Protein AF-A0A817MIF9-F1 (afdb_monomer)

Secondary structure (DSSP, 8-state):
-HHHHHHHHHHHHHHHHHHHHHHHHHHHT-GGGGGGS-GGGS-GGG-HHHHHHHHHHHHHHHTT--B-HHHHHHHHHHHTS-EEEE-TTS-EEEEE-GGG-SSPEEEEEEPP-SS-TT-EEEBTTTBPP---S--TT-HHHHHHHHHHT--HHHHHHHHHHHHHHTHHHHHHHHHHHHHHHHH-GGGG--B---S-EEE-GGGSEES-SEE-SB-TT--BHHHHHHHHHTT---SSSPEEEEE-TTS-EEES-HHHHHHHHHHT-PEEEEEEETTSBPPHHHHHHHT-SBHHHHHHHHHHTS-GGG-SS--------SSSEEHHHHHHHHHHHHHHHHTT-

Foldseek 3Di:
DPPVVVVVVVVVVLVVLLVVLLVQLLLLLAPVNPVVDDVVLLCLVVPPVLLVLLVVVLVCLLQQHWDFSNLQSLLCVVLLAKAFEAELVRHTPDIGHNVSDDDHQYKYWAFQDPLRNFTAIDHPNRHFAPDPDDDFQQRNLSSSCSVRVDDSSVSSNSSSVSSVVVVSSSSSSSVSCVSCVPRPVVSRSITGDDQQDFAQLVQAAELDQFDAQADPVGHGLLVCLVCVLVVDPPDPYFWEWELEPVRGIYTLDLSNSLSCLLSVHTGRYDYHYQADFDDPVVCVVQVDGGPVSSSVVSNVVPDPPPPDDDDDDDDDDDPGHGSVVSSVVSNVVVVVVVVVD

Radius of gyration: 24.04 Å; Cα contacts (8 Å, |Δi|>4): 563; chains: 1; bounding box: 60×40×77 Å

Solvent-accessible surface area (backbone atoms only — not comparable to full-atom values): 18559 Å² total; per-residue (Å²): 126,70,68,66,54,54,52,50,55,49,52,51,52,50,51,52,52,49,54,53,29,52,53,50,50,59,33,65,28,22,81,92,44,44,84,77,56,59,68,90,53,66,49,14,69,82,32,69,72,19,40,53,46,30,51,49,54,37,50,36,44,70,73,36,32,62,45,30,53,93,47,45,24,46,37,16,60,73,70,61,26,12,36,33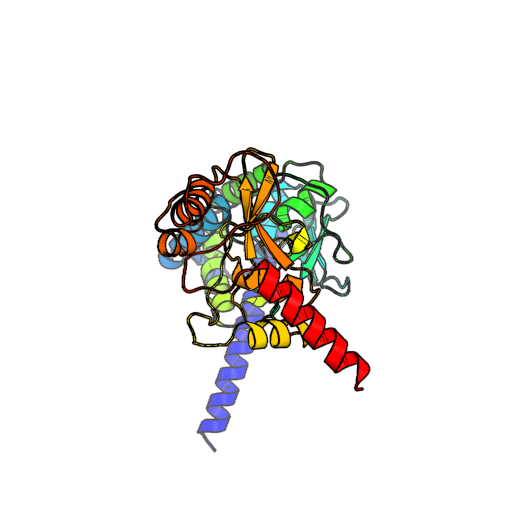,35,21,36,87,84,68,46,77,74,50,71,32,32,72,85,61,41,78,78,61,46,63,37,19,45,41,72,58,41,93,92,40,76,54,10,28,43,20,28,74,89,76,37,77,56,90,75,76,94,68,60,59,28,35,23,58,36,35,35,50,14,69,78,66,78,48,60,34,60,57,50,47,50,51,25,30,52,47,45,61,77,41,36,54,64,45,4,31,40,28,66,38,50,56,48,27,64,74,76,42,48,73,78,40,52,42,14,11,53,59,79,33,51,80,37,59,42,84,74,46,41,61,34,56,73,56,36,65,63,46,49,98,90,60,50,43,45,68,57,52,16,50,37,45,59,74,76,38,78,85,66,88,74,60,44,50,28,27,34,36,96,86,72,47,46,30,32,74,47,51,61,63,40,39,24,28,46,32,43,74,41,72,39,42,24,42,76,39,50,32,83,38,69,45,59,69,76,50,20,70,76,59,73,32,62,30,38,41,53,38,44,51,55,47,36,63,79,38,80,76,90,68,81,64,98,71,96,74,91,82,87,82,90,65,102,48,44,46,45,68,58,50,26,52,55,46,34,55,51,53,54,55,59,61,75,75,110

Sequence (341 aa):
MNKLTAGLDKSIKDQIGNYQAERRLEIYQDNDKHNRIPDAFKKGAEDREAVQKADQMIDDLKNGGEAGLPHLGPLSEEAGRPIKVLDENGKVIRVIGGDKGGTPIEVEYHKPSVDNPQGHWTLPGGIEPVVTNTGKNNCLFNVIAEQTGKDPNQLRVNTASRMENDKVHLANQARDIKRLEKYKKDALTMGGVEKGAKLNPSELRLSQTSIRSKTRDGTPIEQLAEDIKKGGFKGKGAINVVRMPDGKLTALDNRRVAATDAAEVPIIADIYEHDEMLPEDLQGCYKMETAQSAVLKRMKNTDPTKYGYTQNEVKVRGKGLSVNDFVRNTRESFQKKSNQL

Mean predicted aligned error: 14.28 Å

pLDDT: mean 80.85, std 14.95, range [29.95, 97.81]

Structure (mmCIF, N/CA/C/O backbone):
data_AF-A0A817MIF9-F1
#
_entry.id   AF-A0A817MIF9-F1
#
loop_
_atom_site.group_PDB
_atom_site.id
_atom_site.type_symbol
_atom_site.label_atom_id
_atom_site.label_alt_id
_atom_site.label_comp_id
_atom_site.label_asym_id
_atom_site.label_entity_id
_atom_site.label_seq_id
_atom_site.pdbx_PDB_ins_code
_atom_site.Cartn_x
_atom_site.Cartn_y
_atom_site.Cartn_z
_atom_site.occupancy
_atom_site.B_iso_or_equiv
_atom_site.auth_seq_id
_atom_site.auth_comp_id
_atom_site.auth_asym_id
_atom_site.auth_atom_id
_atom_site.pdbx_PDB_model_num
ATOM 1 N N . MET A 1 1 ? 23.013 1.647 38.342 1.00 53.62 1 MET A N 1
ATOM 2 C CA . MET A 1 1 ? 21.986 0.768 37.738 1.00 53.62 1 MET A CA 1
ATOM 3 C C . MET A 1 1 ? 20.753 1.506 37.170 1.00 53.62 1 MET A C 1
ATOM 5 O O . MET A 1 1 ? 19.829 0.828 36.761 1.00 53.62 1 MET A O 1
ATOM 9 N N . ASN A 1 2 ? 20.730 2.846 37.019 1.00 60.62 2 ASN A N 1
ATOM 10 C CA . ASN A 1 2 ? 19.476 3.577 36.703 1.00 60.62 2 ASN A CA 1
ATOM 11 C C . ASN A 1 2 ? 19.210 3.910 35.218 1.00 60.62 2 ASN A C 1
ATOM 13 O O . ASN A 1 2 ? 18.071 4.176 34.858 1.00 60.62 2 ASN A O 1
ATOM 17 N N . LYS A 1 3 ? 20.223 3.921 34.337 1.00 58.78 3 LYS A N 1
ATOM 18 C CA . LYS A 1 3 ? 20.013 4.231 32.902 1.00 58.78 3 LYS A CA 1
ATOM 19 C C . LYS A 1 3 ? 19.566 3.017 32.079 1.00 58.78 3 LYS A C 1
ATOM 21 O O . LYS A 1 3 ? 18.771 3.169 31.159 1.00 58.78 3 LYS A O 1
ATOM 26 N N . LEU A 1 4 ? 20.065 1.828 32.422 1.00 57.22 4 LEU A N 1
ATOM 27 C CA . LEU A 1 4 ? 19.728 0.569 31.745 1.00 57.22 4 LEU A CA 1
ATOM 28 C C . LEU A 1 4 ? 18.280 0.143 32.024 1.00 57.22 4 LEU A C 1
ATOM 30 O O . LEU A 1 4 ? 17.571 -0.235 31.098 1.00 57.22 4 LEU A O 1
ATOM 34 N N . THR A 1 5 ? 17.817 0.284 33.269 1.00 66.38 5 THR A N 1
ATOM 35 C CA . THR A 1 5 ? 16.432 -0.013 33.665 1.00 66.38 5 THR A CA 1
ATOM 36 C C . THR A 1 5 ? 15.435 0.960 33.033 1.00 66.38 5 THR A C 1
ATOM 38 O O . THR A 1 5 ? 14.467 0.524 32.422 1.00 66.38 5 THR A O 1
ATOM 41 N N . ALA A 1 6 ? 15.725 2.267 33.042 1.00 65.50 6 ALA A N 1
ATOM 42 C CA . ALA A 1 6 ? 14.873 3.271 32.395 1.00 65.50 6 ALA A CA 1
ATOM 43 C C . ALA A 1 6 ? 14.766 3.093 30.865 1.00 65.50 6 ALA A C 1
ATOM 45 O O . ALA A 1 6 ? 13.712 3.343 30.276 1.00 65.50 6 ALA A O 1
ATOM 46 N N . GLY A 1 7 ? 15.848 2.656 30.209 1.00 68.12 7 GLY A N 1
ATOM 47 C CA . GLY A 1 7 ? 15.846 2.338 28.778 1.00 68.12 7 GLY A CA 1
ATOM 48 C C . GLY A 1 7 ? 15.000 1.105 28.443 1.00 68.12 7 GLY A C 1
ATOM 49 O O . GLY A 1 7 ? 14.239 1.131 27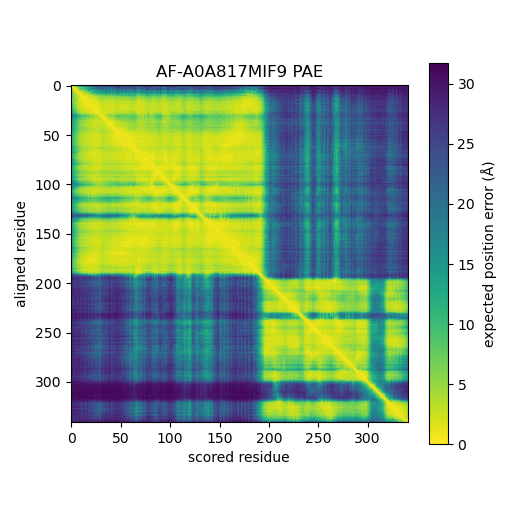.474 1.00 68.12 7 GLY A O 1
ATOM 50 N N . LEU A 1 8 ? 15.086 0.058 29.270 1.00 71.06 8 LEU A N 1
ATOM 51 C CA . LEU A 1 8 ? 14.286 -1.159 29.125 1.00 71.06 8 LEU A CA 1
ATOM 52 C C . LEU A 1 8 ? 12.789 -0.878 29.340 1.00 71.06 8 LEU A C 1
ATOM 54 O O . LEU A 1 8 ? 11.971 -1.280 28.515 1.00 71.06 8 LEU A O 1
ATOM 58 N N . ASP A 1 9 ? 12.441 -0.102 30.370 1.00 81.50 9 ASP A N 1
ATOM 59 C CA . ASP A 1 9 ? 11.057 0.293 30.657 1.00 81.50 9 ASP A CA 1
ATOM 60 C C . ASP A 1 9 ? 10.427 1.083 29.508 1.00 81.50 9 ASP A C 1
ATOM 62 O O . ASP A 1 9 ? 9.255 0.891 29.177 1.00 81.50 9 ASP A O 1
ATOM 66 N N . LYS A 1 10 ? 11.200 1.973 28.875 1.00 81.62 10 LYS A N 1
ATOM 67 C CA . LYS A 1 10 ? 10.738 2.721 27.703 1.00 81.62 10 LYS A CA 1
ATOM 68 C C . LYS A 1 10 ? 10.497 1.794 26.510 1.00 81.62 10 LYS A C 1
ATOM 70 O O . LYS A 1 10 ? 9.446 1.892 25.887 1.00 81.62 10 LYS A O 1
ATOM 75 N N . SER A 1 11 ? 11.428 0.880 26.235 1.00 84.69 11 SER A N 1
ATOM 76 C CA . SER A 1 11 ? 11.307 -0.093 25.141 1.00 84.69 11 SER A CA 1
ATOM 77 C C . SER A 1 11 ? 10.058 -0.969 25.291 1.00 84.69 11 SER A C 1
ATOM 79 O O . SER A 1 11 ? 9.276 -1.107 24.350 1.00 84.69 11 SER A O 1
ATOM 81 N N . ILE A 1 12 ? 9.806 -1.484 26.499 1.00 86.94 12 ILE A N 1
ATOM 82 C CA . ILE A 1 12 ? 8.624 -2.305 26.797 1.00 86.94 12 ILE A CA 1
ATOM 83 C C . ILE A 1 12 ? 7.338 -1.488 26.631 1.00 86.94 12 ILE A C 1
ATOM 85 O O . ILE A 1 12 ? 6.399 -1.940 25.975 1.00 86.94 12 ILE A O 1
ATOM 89 N N . LYS A 1 13 ? 7.290 -0.262 27.171 1.00 87.06 13 LYS A N 1
ATOM 90 C CA . LYS A 1 13 ? 6.136 0.637 26.993 1.00 87.06 13 LYS A CA 1
ATOM 91 C C . LYS A 1 13 ? 5.873 0.933 25.520 1.00 87.06 13 LYS A C 1
ATOM 93 O O . LYS A 1 13 ? 4.714 0.954 25.104 1.00 87.06 13 LYS A O 1
ATOM 98 N N . ASP A 1 14 ? 6.926 1.117 24.727 1.00 88.94 14 ASP A N 1
ATOM 99 C CA . ASP A 1 14 ? 6.788 1.376 23.300 1.00 88.94 14 ASP A CA 1
ATOM 100 C C . ASP A 1 14 ? 6.239 0.164 22.541 1.00 88.94 14 ASP A C 1
ATOM 102 O O . ASP A 1 14 ? 5.315 0.321 21.737 1.00 88.94 14 ASP A O 1
ATOM 106 N N . GLN A 1 15 ? 6.724 -1.040 22.853 1.00 89.38 15 GLN A N 1
ATOM 107 C CA . GLN A 1 15 ? 6.213 -2.293 22.293 1.00 89.38 15 GLN A CA 1
ATOM 108 C C . GLN A 1 15 ? 4.742 -2.532 22.653 1.00 89.38 15 GLN A C 1
ATOM 110 O O . GLN A 1 15 ? 3.942 -2.825 21.763 1.00 89.38 15 GLN A O 1
ATOM 115 N N . ILE A 1 16 ? 4.365 -2.343 23.923 1.00 90.69 16 ILE A N 1
ATOM 116 C CA . ILE A 1 16 ? 2.971 -2.460 24.378 1.00 90.69 16 ILE A CA 1
ATOM 117 C C . ILE A 1 16 ? 2.091 -1.454 23.636 1.00 90.69 16 ILE A C 1
ATOM 119 O O . ILE A 1 16 ? 1.039 -1.822 23.114 1.00 90.69 16 ILE A O 1
ATOM 123 N N . GLY A 1 17 ? 2.530 -0.197 23.539 1.00 91.81 17 GLY A N 1
ATOM 124 C CA . GLY A 1 17 ? 1.789 0.837 22.825 1.00 91.81 17 GLY A CA 1
ATOM 125 C C . GLY A 1 17 ? 1.600 0.510 21.342 1.00 91.81 17 GLY A C 1
ATOM 126 O O . GLY A 1 17 ? 0.518 0.728 20.804 1.00 91.81 17 GLY A O 1
ATOM 127 N N . ASN A 1 18 ? 2.621 -0.049 20.682 1.00 92.19 18 ASN A N 1
ATOM 128 C CA . ASN A 1 18 ? 2.537 -0.455 19.275 1.00 92.19 18 ASN A CA 1
ATOM 129 C C . ASN A 1 18 ? 1.577 -1.633 19.084 1.00 92.19 18 ASN A C 1
ATOM 131 O O . ASN A 1 18 ? 0.755 -1.604 18.175 1.00 92.19 18 ASN A O 1
ATOM 135 N N . TYR A 1 19 ? 1.640 -2.638 19.962 1.00 92.56 19 TYR A N 1
ATOM 136 C CA . TYR A 1 19 ? 0.719 -3.775 19.936 1.00 92.56 19 TYR A CA 1
ATOM 137 C C . TYR A 1 19 ? -0.738 -3.335 20.130 1.00 92.56 19 TYR A C 1
ATOM 139 O O . TYR A 1 19 ? -1.628 -3.749 19.391 1.00 92.56 19 TYR A O 1
ATOM 147 N N . GLN A 1 20 ? -0.986 -2.448 21.096 1.00 93.31 20 GLN A N 1
ATOM 148 C CA . GLN A 1 20 ? -2.323 -1.914 21.345 1.00 93.31 20 GLN A CA 1
ATOM 149 C C . GLN A 1 20 ? -2.850 -1.082 20.169 1.00 93.31 20 GLN A C 1
ATOM 151 O O . GLN A 1 20 ? -4.028 -1.195 19.839 1.00 93.31 20 GLN A O 1
ATOM 156 N N . ALA A 1 21 ? -1.994 -0.268 19.542 1.00 94.06 21 ALA A N 1
ATOM 157 C CA . ALA A 1 21 ? -2.354 0.516 18.364 1.00 94.06 21 ALA A CA 1
ATOM 158 C C . ALA A 1 21 ? -2.715 -0.384 17.175 1.00 94.06 21 ALA A C 1
ATOM 160 O O . ALA A 1 21 ? -3.764 -0.197 16.565 1.00 94.06 21 ALA A O 1
ATOM 161 N N . GLU A 1 22 ? -1.902 -1.407 16.895 1.00 93.38 22 GLU A N 1
ATOM 162 C CA . GLU A 1 22 ? -2.187 -2.389 15.843 1.00 93.38 22 GLU A CA 1
ATOM 163 C C . GLU A 1 22 ? -3.526 -3.094 16.083 1.00 93.38 22 GLU A C 1
ATOM 165 O O . GLU A 1 22 ? -4.350 -3.198 15.172 1.00 93.38 22 GLU A O 1
ATOM 170 N N . ARG A 1 23 ? -3.782 -3.521 17.326 1.00 91.62 23 ARG A N 1
ATOM 171 C CA . ARG A 1 23 ? -5.020 -4.220 17.671 1.00 91.62 23 ARG A CA 1
ATOM 172 C C . ARG A 1 23 ? -6.253 -3.328 17.556 1.00 91.62 23 ARG A C 1
ATOM 174 O O . ARG A 1 23 ? -7.277 -3.787 17.060 1.00 91.62 23 ARG A O 1
ATOM 181 N N . ARG A 1 24 ? -6.182 -2.075 18.017 1.00 93.81 24 ARG A N 1
ATOM 182 C CA . ARG A 1 24 ? -7.291 -1.120 17.856 1.00 93.81 24 ARG A CA 1
ATOM 183 C C . ARG A 1 24 ? -7.554 -0.831 16.389 1.00 93.81 24 ARG A C 1
ATOM 185 O O . ARG A 1 24 ? -8.714 -0.821 16.000 1.00 93.81 24 ARG A O 1
ATO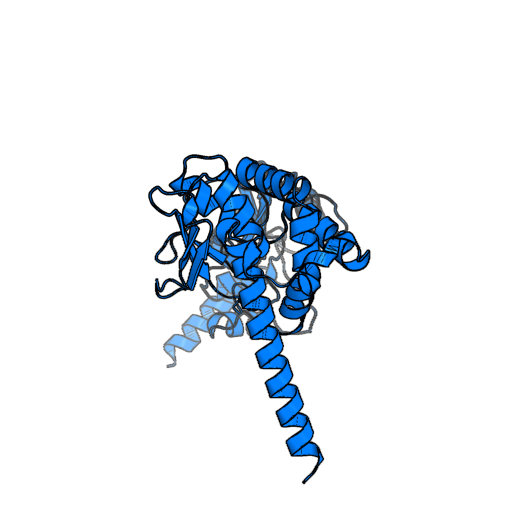M 192 N N . LEU A 1 25 ? -6.504 -0.660 15.587 1.00 92.88 25 LEU A N 1
ATOM 193 C CA . LEU A 1 25 ? -6.641 -0.419 14.157 1.00 92.88 25 LEU A CA 1
ATOM 194 C C . LEU A 1 25 ? -7.353 -1.584 13.461 1.00 92.88 25 LEU A C 1
ATOM 196 O O . LEU A 1 25 ? -8.311 -1.351 12.743 1.00 92.88 25 LEU A O 1
ATOM 200 N N . GLU A 1 26 ? -6.968 -2.830 13.743 1.00 89.88 26 GLU A N 1
ATOM 201 C CA . GLU A 1 26 ? -7.672 -4.018 13.235 1.00 89.88 26 GLU A CA 1
ATOM 202 C C . GLU A 1 26 ? -9.149 -4.048 13.660 1.00 89.88 26 GLU A C 1
ATOM 204 O O . GLU A 1 26 ? -10.017 -4.327 12.841 1.00 89.88 26 GLU A O 1
ATOM 209 N N . ILE A 1 27 ? -9.447 -3.721 14.923 1.00 89.62 27 ILE A N 1
ATOM 210 C CA . ILE A 1 27 ? -10.825 -3.655 15.428 1.00 89.62 27 ILE A CA 1
ATOM 211 C C . ILE A 1 27 ? -11.624 -2.559 14.719 1.00 89.62 27 ILE A C 1
ATOM 213 O O . ILE A 1 27 ? -12.792 -2.767 14.418 1.00 89.62 27 ILE A O 1
ATOM 217 N N . TYR A 1 28 ? -11.017 -1.407 14.439 1.00 89.56 28 TYR A N 1
ATOM 218 C CA . TYR A 1 28 ? -11.672 -0.329 13.707 1.00 89.56 28 TYR A CA 1
ATOM 219 C C . TYR A 1 28 ? -12.059 -0.736 12.280 1.00 89.56 28 TYR A C 1
ATOM 221 O O . TYR A 1 28 ? -13.033 -0.216 11.748 1.00 89.56 28 TYR A O 1
ATOM 229 N N . GLN A 1 29 ? -11.357 -1.684 11.666 1.00 88.50 29 GLN A N 1
ATOM 230 C CA . GLN A 1 29 ? -11.709 -2.175 10.332 1.00 88.50 29 GLN A CA 1
ATOM 231 C C . GLN A 1 29 ? -12.917 -3.130 10.334 1.00 88.50 29 GLN A C 1
ATOM 233 O O . GLN A 1 29 ? -13.377 -3.514 9.261 1.00 88.50 29 GLN A O 1
ATOM 238 N N . ASP A 1 30 ? -13.435 -3.508 11.508 1.00 84.19 30 ASP A N 1
ATOM 239 C CA . ASP A 1 30 ? -14.573 -4.416 11.655 1.00 84.19 30 ASP A CA 1
ATOM 240 C C . ASP A 1 30 ? -15.700 -3.749 12.455 1.00 84.19 30 ASP A C 1
ATOM 242 O O . ASP A 1 30 ? -15.575 -3.486 13.657 1.00 84.19 30 ASP A O 1
ATOM 246 N N . ASN A 1 31 ? -16.803 -3.439 11.776 1.00 76.94 31 ASN A N 1
ATOM 247 C CA . ASN A 1 31 ? -17.896 -2.640 12.339 1.00 76.94 31 ASN A CA 1
ATOM 248 C C . ASN A 1 31 ? -18.536 -3.304 13.569 1.00 76.94 31 ASN A C 1
ATOM 250 O O . ASN A 1 31 ? -18.900 -2.630 14.535 1.00 76.94 31 ASN A O 1
ATOM 254 N N . ASP A 1 32 ? -18.595 -4.635 13.592 1.00 78.12 32 ASP A N 1
ATOM 255 C CA . ASP A 1 32 ? -19.135 -5.434 14.696 1.00 78.12 32 ASP A CA 1
ATOM 256 C C . ASP A 1 32 ? -18.306 -5.330 15.995 1.00 78.12 32 ASP A C 1
ATOM 258 O O . ASP A 1 32 ? -18.810 -5.556 17.102 1.00 78.12 32 ASP A O 1
ATOM 262 N N . LYS A 1 33 ? -17.024 -4.964 15.890 1.00 83.62 33 LYS A N 1
ATOM 263 C CA . LYS A 1 33 ? -16.087 -4.920 17.018 1.00 83.62 33 LYS A CA 1
ATOM 264 C C . LYS A 1 33 ? -15.836 -3.507 17.534 1.00 83.62 33 LYS A C 1
ATOM 266 O O . LYS A 1 33 ? -15.186 -3.379 18.573 1.00 83.62 33 LYS A O 1
ATOM 271 N N . HIS A 1 34 ? -16.381 -2.454 16.920 1.00 80.31 34 HIS A N 1
ATOM 272 C CA . HIS A 1 34 ? -16.165 -1.060 17.357 1.00 80.31 34 HIS A CA 1
ATOM 273 C C . HIS A 1 34 ? -16.555 -0.794 18.809 1.00 80.31 34 HIS A C 1
ATOM 275 O O . HIS A 1 34 ? -15.930 0.022 19.491 1.00 80.31 34 HIS A O 1
ATOM 281 N N . ASN A 1 35 ? -17.555 -1.505 19.327 1.00 84.81 35 ASN A N 1
ATOM 282 C CA . ASN A 1 35 ? -17.975 -1.390 20.727 1.00 84.81 35 ASN A CA 1
ATOM 283 C C . ASN A 1 35 ? -16.893 -1.849 21.719 1.00 84.81 35 ASN A C 1
ATOM 285 O O . ASN A 1 35 ? -16.946 -1.497 22.892 1.00 84.81 35 ASN A O 1
ATOM 289 N N . ARG A 1 36 ? -15.875 -2.587 21.257 1.00 88.44 36 ARG A N 1
ATOM 290 C CA . ARG A 1 36 ? -14.723 -3.016 22.068 1.00 88.44 36 ARG A CA 1
ATOM 291 C C . ARG A 1 36 ? -13.677 -1.914 22.245 1.00 88.44 36 ARG A C 1
ATOM 293 O O . ARG A 1 36 ? -12.736 -2.093 23.015 1.00 88.44 36 ARG A O 1
ATOM 300 N N . ILE A 1 37 ? -13.809 -0.802 21.523 1.00 88.19 37 ILE A N 1
ATOM 301 C CA . ILE A 1 37 ? -12.889 0.330 21.606 1.00 88.19 37 ILE A CA 1
ATOM 302 C C . ILE A 1 37 ? -13.406 1.324 22.653 1.00 88.19 37 ILE A C 1
ATOM 304 O O . ILE A 1 37 ? -14.537 1.797 22.514 1.00 88.19 37 ILE A O 1
ATOM 308 N N . PRO A 1 38 ? -12.597 1.680 23.669 1.00 90.12 38 PRO A N 1
ATOM 309 C CA . PRO A 1 38 ? -12.995 2.663 24.672 1.00 90.12 38 PRO A CA 1
ATOM 310 C C . PRO A 1 38 ? -13.248 4.050 24.068 1.00 90.12 38 PRO A C 1
ATOM 312 O O . PRO A 1 38 ? -12.504 4.486 23.189 1.00 90.12 38 PRO A O 1
ATOM 315 N N . ASP A 1 39 ? -14.219 4.788 24.611 1.00 90.56 39 ASP A N 1
ATOM 316 C CA . ASP A 1 39 ? -14.627 6.113 24.107 1.00 90.56 39 ASP A CA 1
ATOM 317 C C . ASP A 1 39 ? -13.491 7.139 24.077 1.00 90.56 39 ASP A C 1
ATOM 319 O O . ASP A 1 39 ? -13.467 8.021 23.225 1.00 90.56 39 ASP A O 1
ATOM 323 N N . ALA A 1 40 ? -12.490 6.996 24.951 1.00 89.31 40 ALA A N 1
ATOM 324 C CA . ALA A 1 40 ? -11.292 7.836 24.942 1.00 89.31 40 ALA A CA 1
ATOM 325 C C . ALA A 1 40 ? -10.518 7.789 23.606 1.00 89.31 40 ALA A C 1
ATOM 327 O O . ALA A 1 40 ? -9.792 8.731 23.288 1.00 89.31 40 ALA A O 1
ATOM 328 N N . PHE A 1 41 ? -10.675 6.716 22.824 1.00 89.06 41 PHE A N 1
ATOM 329 C CA . PHE A 1 41 ? -10.069 6.560 21.500 1.00 89.06 41 PHE A CA 1
ATOM 330 C C . PHE A 1 41 ? -11.005 6.983 20.356 1.00 89.06 41 PHE A C 1
ATOM 332 O O . PHE A 1 41 ? -10.539 7.120 19.230 1.00 89.06 41 PHE A O 1
ATOM 339 N N . LYS A 1 42 ? -12.284 7.264 20.637 1.00 90.69 42 LYS A N 1
ATOM 340 C CA . LYS A 1 42 ? -13.319 7.647 19.657 1.00 90.69 42 LYS A CA 1
ATOM 341 C C . LYS A 1 42 ? -13.551 9.162 19.577 1.00 90.69 42 LYS A C 1
ATOM 343 O O . LYS A 1 42 ? -14.658 9.619 19.320 1.00 90.69 42 LYS A O 1
ATOM 348 N N . LYS A 1 43 ? -12.503 9.944 19.843 1.00 92.81 43 LYS A N 1
ATOM 349 C CA . LYS A 1 43 ? -12.538 11.419 19.866 1.00 92.81 43 LYS A CA 1
ATOM 350 C C . LYS A 1 43 ? -11.690 12.056 18.769 1.00 92.81 43 LYS A C 1
ATOM 352 O O . LYS A 1 43 ? -11.272 13.202 18.887 1.00 92.81 43 LYS A O 1
ATOM 357 N N . GLY A 1 44 ? -11.388 11.311 17.711 1.00 91.62 44 GLY A N 1
ATOM 358 C CA . GLY A 1 44 ? -10.577 11.797 16.600 1.00 91.62 44 GLY A CA 1
ATOM 359 C C . GLY A 1 44 ? -11.222 12.970 15.865 1.00 91.62 44 GLY A C 1
ATOM 360 O O . GLY A 1 44 ? -10.518 13.878 15.451 1.00 91.62 44 GLY A O 1
ATOM 361 N N . ALA A 1 45 ? -12.554 13.011 15.772 1.00 92.94 45 ALA A N 1
ATOM 362 C CA . ALA A 1 45 ? -13.264 14.131 15.147 1.00 92.94 45 ALA A CA 1
ATOM 363 C C . ALA A 1 45 ? -13.141 15.460 15.921 1.00 92.94 45 ALA A C 1
ATOM 365 O O . ALA A 1 45 ? -13.280 16.528 15.331 1.00 92.94 45 ALA A O 1
ATOM 366 N N . GLU A 1 46 ? -12.860 15.406 17.226 1.00 95.06 46 GLU A N 1
ATOM 367 C CA . GLU A 1 46 ? -12.613 16.590 18.065 1.00 95.06 46 GLU A CA 1
ATOM 368 C C . GLU A 1 46 ? -11.157 17.083 17.948 1.00 95.06 46 GLU A C 1
ATOM 370 O O . GLU A 1 46 ? -10.825 18.189 18.376 1.00 95.06 46 GLU A O 1
ATOM 375 N N . ASP A 1 47 ? -10.270 16.265 17.376 1.00 95.50 47 ASP A N 1
ATOM 376 C CA . ASP A 1 47 ? -8.841 16.524 17.252 1.00 95.50 47 ASP A CA 1
ATOM 377 C C . ASP A 1 47 ? -8.502 16.959 15.820 1.00 95.50 47 ASP A C 1
ATOM 379 O O . ASP A 1 47 ? -8.486 16.163 14.878 1.00 95.50 47 ASP A O 1
ATOM 383 N N . ARG A 1 48 ? -8.180 18.246 15.655 1.00 96.00 48 ARG A N 1
ATOM 384 C CA . ARG A 1 48 ? -7.851 18.835 14.350 1.00 96.00 48 ARG A CA 1
ATOM 385 C C . ARG A 1 48 ? -6.716 18.099 13.633 1.00 96.00 48 ARG A C 1
ATOM 387 O O . ARG A 1 48 ? -6.764 17.967 12.413 1.00 96.00 48 ARG A O 1
ATOM 394 N N . GLU A 1 49 ? -5.705 17.616 14.354 1.00 94.81 49 GLU A N 1
ATOM 395 C CA . GLU A 1 49 ? -4.596 16.890 13.731 1.00 94.81 49 GLU A CA 1
ATOM 396 C C . GLU A 1 49 ? -4.988 15.477 13.286 1.00 94.81 49 GLU A C 1
ATOM 398 O O . GLU A 1 49 ? -4.355 14.911 12.389 1.00 94.81 49 GLU A O 1
ATOM 403 N N . ALA A 1 50 ? -5.975 14.877 13.951 1.00 96.38 50 ALA A N 1
ATOM 404 C CA . ALA A 1 50 ? -6.517 13.579 13.581 1.00 96.38 50 ALA A CA 1
ATOM 405 C C . ALA A 1 50 ? -7.401 13.693 12.334 1.00 96.38 50 ALA A C 1
ATOM 407 O O . ALA A 1 50 ? -7.244 12.894 11.413 1.00 96.38 50 ALA A O 1
ATOM 408 N N . VAL A 1 51 ? -8.242 14.731 12.260 1.00 97.31 51 VAL A N 1
ATOM 409 C CA . VAL A 1 51 ? -9.038 15.048 11.063 1.00 97.31 51 VAL A CA 1
ATOM 410 C C . VAL A 1 51 ? -8.133 15.317 9.858 1.00 97.31 51 VAL A C 1
ATOM 412 O O . VAL A 1 51 ? -8.307 14.683 8.825 1.00 97.31 51 VAL A O 1
ATOM 415 N N . GLN A 1 52 ? -7.094 16.147 10.007 1.00 95.44 52 GLN A N 1
ATOM 416 C CA . GLN A 1 52 ? -6.137 16.412 8.921 1.00 95.44 52 GLN A CA 1
ATOM 417 C C . GLN A 1 52 ? -5.419 15.152 8.430 1.00 95.44 52 GLN A C 1
ATOM 419 O O . GLN A 1 52 ? -5.148 15.016 7.242 1.00 95.44 52 GLN A O 1
ATOM 424 N N . LYS A 1 53 ? -5.098 14.219 9.334 1.00 95.12 53 LYS A N 1
ATOM 425 C CA . LYS A 1 53 ? -4.489 12.945 8.941 1.00 95.12 53 LYS A CA 1
ATOM 426 C C . LYS A 1 53 ? -5.478 12.061 8.182 1.00 95.12 53 LYS A C 1
ATOM 428 O O . LYS A 1 53 ? -5.067 11.401 7.235 1.00 95.12 53 LYS A O 1
ATOM 433 N N . ALA A 1 54 ? -6.748 12.046 8.584 1.00 96.94 54 ALA A N 1
ATOM 434 C CA . ALA A 1 54 ? -7.794 11.336 7.857 1.00 96.94 54 ALA A CA 1
ATOM 435 C C . ALA A 1 54 ? -7.970 11.911 6.441 1.00 96.94 54 ALA A C 1
ATOM 437 O O . ALA A 1 54 ? -7.956 11.141 5.484 1.00 96.94 54 ALA A O 1
ATOM 438 N N . ASP A 1 55 ? -8.036 13.241 6.307 1.00 95.44 55 ASP A N 1
ATOM 439 C CA . ASP A 1 55 ? -8.078 13.930 5.008 1.00 95.44 55 ASP A CA 1
ATOM 440 C C . ASP A 1 55 ? -6.872 13.552 4.142 1.00 95.44 55 ASP A C 1
ATOM 442 O O . ASP A 1 55 ? -7.041 13.088 3.017 1.00 95.44 55 ASP A O 1
ATOM 446 N N . GLN A 1 56 ? -5.660 13.645 4.703 1.00 93.50 56 GLN A N 1
ATOM 447 C CA . GLN A 1 56 ? -4.433 13.271 4.003 1.00 93.50 56 GLN A CA 1
ATOM 448 C C . GLN A 1 56 ? -4.490 11.832 3.482 1.00 93.50 56 GLN A C 1
ATOM 450 O O . GLN A 1 56 ? -4.129 11.585 2.342 1.00 93.50 56 GLN A O 1
ATOM 455 N N . MET A 1 57 ? -4.948 10.875 4.291 1.00 94.56 57 MET A N 1
ATOM 456 C CA . MET A 1 57 ? -5.025 9.476 3.864 1.00 94.56 57 MET A CA 1
ATOM 457 C C . MET A 1 57 ? -6.039 9.255 2.742 1.00 94.56 57 MET A C 1
ATOM 459 O O . MET A 1 57 ? -5.801 8.445 1.847 1.00 94.56 57 MET A O 1
ATOM 463 N N . ILE A 1 58 ? -7.171 9.958 2.790 1.00 95.31 58 ILE A N 1
ATOM 464 C CA . ILE A 1 58 ? -8.179 9.899 1.733 1.00 95.31 58 ILE A CA 1
ATOM 465 C C . ILE A 1 58 ? -7.607 10.479 0.434 1.00 95.31 58 ILE A C 1
ATOM 467 O O . ILE A 1 58 ? -7.747 9.863 -0.624 1.00 95.31 58 ILE A O 1
ATOM 471 N N . ASP A 1 59 ? -6.938 11.629 0.511 1.00 85.75 59 ASP A N 1
ATOM 472 C CA . ASP A 1 59 ? -6.316 12.279 -0.643 1.00 85.75 59 ASP A CA 1
ATOM 473 C C . ASP A 1 59 ? -5.161 11.449 -1.206 1.00 85.75 59 ASP A C 1
ATOM 475 O O . ASP A 1 59 ? -5.074 11.265 -2.421 1.00 85.75 59 ASP A O 1
ATOM 479 N N . ASP A 1 60 ? -4.320 10.877 -0.345 1.00 86.62 60 ASP A N 1
ATOM 480 C CA . ASP A 1 60 ? -3.264 9.949 -0.741 1.00 86.62 60 ASP A CA 1
ATOM 481 C C . ASP A 1 60 ? -3.876 8.771 -1.508 1.00 86.62 60 ASP A C 1
ATOM 483 O O . ASP A 1 60 ? -3.419 8.449 -2.604 1.00 86.62 60 ASP A O 1
ATOM 487 N N . LEU A 1 61 ? -4.963 8.164 -1.013 1.00 91.94 61 LEU A N 1
ATOM 488 C CA . LEU A 1 61 ? -5.613 7.057 -1.714 1.00 91.94 61 LEU A CA 1
ATOM 489 C C . LEU A 1 61 ? -6.209 7.485 -3.067 1.00 91.94 61 LEU A C 1
ATOM 491 O O . LEU A 1 61 ? -6.029 6.770 -4.058 1.00 91.94 61 LEU A O 1
ATOM 495 N N . LYS A 1 62 ? -6.871 8.647 -3.144 1.00 84.94 62 LYS A N 1
ATOM 496 C CA . LYS A 1 62 ? -7.411 9.201 -4.405 1.00 84.94 62 LYS A CA 1
ATOM 497 C C . LYS A 1 62 ? -6.307 9.453 -5.437 1.00 84.94 62 LYS A C 1
ATOM 499 O O . LYS A 1 62 ? -6.514 9.204 -6.620 1.00 84.94 62 LYS A O 1
ATOM 504 N N . ASN A 1 63 ? -5.128 9.876 -4.986 1.00 80.69 63 ASN A N 1
ATOM 505 C CA . ASN A 1 63 ? -3.993 10.245 -5.833 1.00 80.69 63 ASN A CA 1
ATOM 506 C C . ASN A 1 63 ? -3.006 9.089 -6.094 1.00 80.69 63 ASN A C 1
ATOM 508 O O . ASN A 1 63 ? -1.855 9.318 -6.473 1.00 80.69 63 ASN A O 1
ATOM 512 N N . GLY A 1 64 ? -3.429 7.835 -5.899 1.00 80.06 64 GLY A N 1
ATOM 513 C CA . GLY A 1 64 ? -2.585 6.675 -6.204 1.00 80.06 64 GLY A CA 1
ATOM 514 C C . GLY A 1 64 ? -1.513 6.392 -5.147 1.00 80.06 64 GLY A C 1
ATOM 515 O O . GLY A 1 64 ? -0.428 5.915 -5.472 1.00 80.06 64 GLY A O 1
ATOM 516 N N . GLY A 1 65 ? -1.773 6.713 -3.882 1.00 85.12 65 GLY A N 1
ATOM 517 C CA . GLY A 1 65 ? -0.963 6.318 -2.730 1.00 85.12 65 GLY A CA 1
ATOM 518 C C . GLY A 1 65 ? -1.058 4.819 -2.426 1.00 85.12 65 GLY A C 1
ATOM 519 O O . GLY A 1 65 ? -1.921 4.112 -2.963 1.00 85.12 65 GLY A O 1
ATOM 520 N N . GLU A 1 66 ? -0.151 4.336 -1.575 1.00 90.19 66 GLU A N 1
ATOM 521 C CA . GLU A 1 66 ? -0.141 2.956 -1.067 1.00 90.19 66 GLU A CA 1
ATOM 522 C C . GLU A 1 66 ? -1.470 2.622 -0.364 1.00 90.19 66 GLU A C 1
ATOM 524 O O . GLU A 1 66 ? -2.076 3.474 0.287 1.00 90.19 66 GLU A O 1
ATOM 529 N N . ALA A 1 67 ? -1.897 1.364 -0.449 1.00 94.19 67 ALA A N 1
ATOM 530 C CA . ALA A 1 67 ? -3.065 0.852 0.258 1.00 94.19 67 ALA A CA 1
ATOM 531 C C . ALA A 1 67 ? -2.661 -0.261 1.233 1.00 94.19 67 ALA A C 1
ATOM 533 O O . ALA A 1 67 ? -1.670 -0.966 1.049 1.00 94.19 67 ALA A O 1
ATOM 534 N N . GLY A 1 68 ? -3.428 -0.419 2.304 1.00 94.62 68 GLY A N 1
ATOM 535 C CA . GLY A 1 68 ? -3.052 -1.279 3.423 1.00 94.62 68 GLY A CA 1
ATOM 536 C C . GLY A 1 68 ? -4.125 -1.369 4.493 1.00 94.62 68 GLY A C 1
ATOM 537 O O . GLY A 1 68 ? -5.279 -1.039 4.232 1.00 94.62 68 GLY A O 1
ATOM 538 N N . LEU A 1 69 ? -3.743 -1.772 5.705 1.00 95.19 69 LEU A N 1
ATOM 539 C CA . LEU A 1 69 ? -4.648 -2.079 6.815 1.00 95.19 69 LEU A CA 1
ATOM 540 C C . LEU A 1 69 ? -5.750 -1.032 7.052 1.00 95.19 69 LEU A C 1
ATOM 542 O O . LEU A 1 69 ? -6.896 -1.458 7.179 1.00 95.19 69 LEU A O 1
ATOM 546 N N . PRO A 1 70 ? -5.485 0.292 7.066 1.00 95.56 70 PRO A N 1
ATOM 547 C CA . PRO A 1 70 ? -6.540 1.285 7.298 1.00 95.56 70 PRO A CA 1
ATOM 548 C C . PRO A 1 70 ? -7.645 1.327 6.230 1.00 95.56 70 PRO A C 1
ATOM 550 O O . PRO A 1 70 ? -8.686 1.936 6.458 1.00 95.56 70 PRO A O 1
ATOM 553 N N . HIS A 1 71 ? -7.402 0.717 5.069 1.00 96.44 71 HIS A N 1
ATOM 554 C CA . HIS A 1 71 ? -8.282 0.732 3.903 1.00 96.44 71 HIS A CA 1
ATOM 555 C C . HIS A 1 71 ? -9.096 -0.563 3.770 1.00 96.44 71 HIS A C 1
ATOM 557 O O . HIS A 1 71 ? -10.069 -0.593 3.021 1.00 96.44 71 HIS A O 1
ATOM 563 N N . LEU A 1 72 ? -8.714 -1.638 4.474 1.00 96.00 72 LEU A N 1
ATOM 564 C CA . LEU A 1 72 ? -9.282 -2.977 4.276 1.00 96.00 72 LEU A CA 1
ATOM 565 C C . LEU A 1 72 ? -10.752 -3.085 4.691 1.00 96.00 72 LEU A C 1
ATOM 567 O O . LEU A 1 72 ? -11.500 -3.814 4.052 1.00 96.00 72 LEU A O 1
ATOM 571 N N . GLY A 1 73 ? -11.177 -2.381 5.738 1.00 95.00 73 GLY A N 1
ATOM 572 C CA . GLY A 1 73 ? -12.569 -2.343 6.190 1.00 95.00 73 GLY A CA 1
ATOM 573 C C . GLY A 1 73 ? -13.477 -1.705 5.137 1.00 95.00 73 GLY A C 1
ATOM 574 O O . GLY A 1 73 ? -14.348 -2.395 4.606 1.00 95.00 73 GLY A O 1
ATOM 575 N N . PRO A 1 74 ? -13.235 -0.435 4.752 1.00 95.81 74 PRO A N 1
ATOM 576 C CA . PRO A 1 74 ? -13.953 0.211 3.655 1.00 95.81 74 PRO A CA 1
ATOM 577 C C . PRO A 1 74 ? -13.908 -0.596 2.351 1.00 95.81 74 PRO A C 1
ATOM 579 O O . PRO A 1 74 ? -14.929 -0.760 1.695 1.00 95.81 74 PRO A O 1
ATOM 582 N N . LEU A 1 75 ? -12.761 -1.181 2.001 1.00 96.88 75 LEU A N 1
ATOM 583 C CA . LEU A 1 75 ? -12.622 -1.996 0.794 1.00 96.88 75 LEU A CA 1
ATOM 584 C C . LEU A 1 75 ? -13.392 -3.323 0.874 1.00 96.88 75 LEU A C 1
ATOM 586 O O . LEU A 1 75 ? -13.970 -3.754 -0.119 1.00 96.88 75 LEU A O 1
ATOM 590 N N . SER A 1 76 ? -13.454 -3.963 2.043 1.00 96.00 76 SER A N 1
ATOM 591 C CA . SER A 1 76 ? -14.279 -5.158 2.275 1.00 96.00 76 SER A CA 1
ATOM 592 C C . SER A 1 76 ? -15.766 -4.843 2.117 1.00 96.00 76 SER A C 1
ATOM 594 O O . SER A 1 76 ? -16.511 -5.630 1.532 1.00 96.00 76 SER A O 1
ATOM 596 N N . GLU A 1 77 ? -16.194 -3.675 2.593 1.00 93.88 77 GLU A N 1
ATOM 597 C CA . GLU A 1 77 ? -17.551 -3.178 2.389 1.00 93.88 77 GLU A CA 1
ATOM 598 C C . GLU A 1 77 ? -17.852 -2.934 0.905 1.00 93.88 77 GLU A C 1
ATOM 600 O O . GLU A 1 77 ? -18.866 -3.415 0.404 1.00 93.88 77 GLU A O 1
ATOM 605 N N . GLU A 1 78 ? -16.952 -2.265 0.180 1.00 95.25 78 GLU A N 1
ATOM 606 C CA . GLU A 1 78 ? -17.105 -2.032 -1.261 1.00 95.25 78 GLU A CA 1
ATOM 607 C C . GLU A 1 78 ? -17.050 -3.328 -2.075 1.00 95.25 78 GLU A C 1
ATOM 609 O O . GLU A 1 78 ? -17.737 -3.470 -3.090 1.00 95.25 78 GLU A O 1
ATOM 614 N N . ALA A 1 79 ? -16.267 -4.315 -1.637 1.00 94.56 79 ALA A N 1
ATOM 615 C CA . ALA A 1 79 ? -16.213 -5.635 -2.247 1.00 94.56 79 ALA A CA 1
ATOM 616 C C . ALA A 1 79 ? -17.470 -6.468 -1.940 1.00 94.56 79 ALA A C 1
ATOM 618 O O . ALA A 1 79 ? -17.865 -7.278 -2.782 1.00 94.56 79 ALA A O 1
ATOM 619 N N . GLY A 1 80 ? -18.121 -6.230 -0.796 1.00 93.50 80 GLY A N 1
ATOM 620 C CA . GLY A 1 80 ? -19.281 -6.977 -0.304 1.00 93.50 80 GLY A CA 1
ATOM 621 C C . GLY A 1 80 ? -18.928 -8.352 0.272 1.00 93.50 80 GLY A C 1
ATOM 622 O O . GLY A 1 80 ? -19.788 -9.226 0.331 1.00 93.50 80 GLY A O 1
ATOM 623 N N . ARG A 1 81 ? -17.656 -8.581 0.627 1.00 95.06 81 ARG A N 1
ATOM 624 C CA . ARG A 1 81 ? -17.121 -9.871 1.098 1.00 95.06 81 ARG A CA 1
ATOM 625 C C . ARG A 1 81 ? -16.016 -9.639 2.140 1.00 95.06 81 ARG A C 1
ATOM 627 O O . ARG A 1 81 ? -15.323 -8.619 2.060 1.00 95.06 81 ARG A O 1
ATOM 634 N N . PRO A 1 82 ? -15.792 -10.577 3.077 1.00 96.38 82 PRO A N 1
ATOM 635 C CA . PRO A 1 82 ? -14.651 -10.528 3.982 1.00 96.38 82 PRO A CA 1
ATOM 636 C C . PRO A 1 82 ? -13.327 -10.545 3.212 1.00 96.38 82 PRO A C 1
ATOM 638 O O . PRO A 1 82 ? -13.217 -11.229 2.193 1.00 96.38 82 PRO A O 1
ATOM 641 N N . ILE A 1 83 ? -12.303 -9.869 3.729 1.00 97.56 83 ILE A N 1
ATOM 642 C CA . ILE A 1 83 ? -10.933 -9.942 3.203 1.00 97.56 83 ILE A CA 1
ATOM 643 C C . ILE A 1 83 ? -10.073 -10.730 4.190 1.00 97.56 83 ILE A C 1
ATOM 645 O O . ILE A 1 83 ? -9.888 -10.324 5.340 1.00 97.56 83 ILE A O 1
ATOM 649 N N . LYS A 1 84 ? -9.539 -11.866 3.742 1.00 97.50 84 LYS A N 1
ATOM 650 C CA . LYS A 1 84 ? -8.580 -12.686 4.484 1.00 97.50 84 LYS A CA 1
ATOM 651 C C . LYS A 1 84 ? -7.169 -12.316 4.034 1.00 97.50 84 LYS A C 1
ATOM 653 O O . LYS A 1 84 ? -6.802 -12.546 2.888 1.00 97.50 84 LYS A O 1
ATOM 658 N N . VAL A 1 85 ? -6.382 -11.778 4.959 1.00 97.00 85 VAL A N 1
ATOM 659 C CA . VAL A 1 85 ? -4.991 -11.384 4.721 1.00 97.00 85 VAL A CA 1
ATOM 660 C C . VAL A 1 85 ? -4.055 -12.514 5.140 1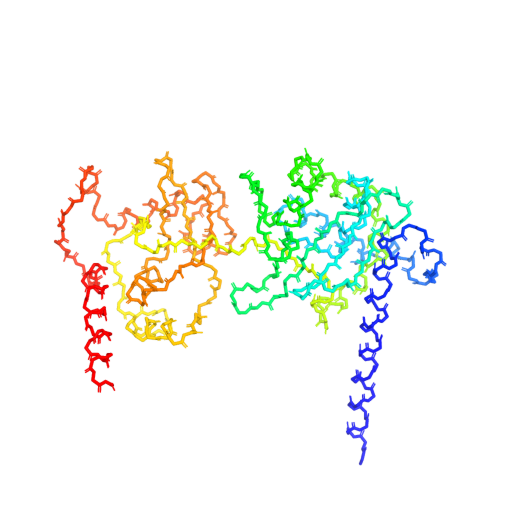.00 97.00 85 VAL A C 1
ATOM 662 O O . VAL A 1 85 ? -4.086 -12.948 6.298 1.00 97.00 85 VAL A O 1
ATOM 665 N N . LEU A 1 86 ? -3.213 -12.955 4.213 1.00 96.44 86 LEU A N 1
ATOM 666 C CA . LEU A 1 86 ? -2.188 -13.980 4.380 1.00 96.44 86 LEU A CA 1
ATOM 667 C C . LEU A 1 86 ? -0.790 -13.345 4.441 1.00 96.44 86 LEU A C 1
ATOM 669 O O . LEU A 1 86 ? -0.564 -12.276 3.872 1.00 96.44 86 LEU A O 1
ATOM 673 N N . ASP A 1 87 ? 0.141 -14.001 5.130 1.00 92.62 87 ASP A N 1
ATOM 674 C CA . ASP A 1 87 ? 1.573 -13.730 4.986 1.00 92.62 87 ASP A CA 1
ATOM 675 C C . ASP A 1 87 ? 2.176 -14.512 3.810 1.00 92.62 87 ASP A C 1
ATOM 677 O O . ASP A 1 87 ? 1.522 -15.366 3.219 1.00 92.62 87 ASP A O 1
ATOM 681 N N . GLU A 1 88 ? 3.445 -14.245 3.504 1.00 87.88 88 GLU A N 1
ATOM 682 C CA . GLU A 1 88 ? 4.224 -14.875 2.422 1.00 87.88 88 GLU A CA 1
ATOM 683 C C . GLU A 1 88 ? 4.323 -16.412 2.524 1.00 87.88 88 GLU A C 1
ATOM 685 O O . GLU A 1 88 ? 4.713 -17.072 1.565 1.00 87.88 88 GLU A O 1
ATOM 690 N N . ASN A 1 89 ? 3.986 -17.001 3.679 1.00 87.19 89 ASN A N 1
ATOM 691 C CA . ASN A 1 89 ? 3.947 -18.452 3.884 1.00 87.19 89 ASN A CA 1
ATOM 692 C C . ASN A 1 89 ? 2.516 -19.013 3.787 1.00 87.19 89 ASN A C 1
ATOM 694 O O . ASN A 1 89 ? 2.276 -20.163 4.159 1.00 87.19 89 ASN A O 1
ATOM 698 N N . GLY A 1 90 ? 1.548 -18.200 3.355 1.00 88.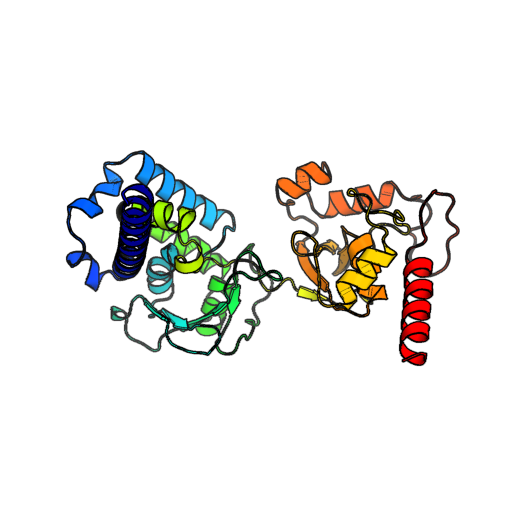00 90 GLY A N 1
ATOM 699 C CA . GLY A 1 90 ? 0.133 -18.552 3.280 1.00 88.00 90 GLY A CA 1
ATOM 700 C C . GLY A 1 90 ? -0.571 -18.607 4.640 1.00 88.00 90 GLY A C 1
ATOM 701 O O . GLY A 1 90 ? -1.703 -19.089 4.731 1.00 88.00 90 GLY A O 1
ATOM 702 N N . LYS A 1 91 ? 0.058 -18.139 5.726 1.00 96.44 91 LYS A N 1
ATOM 703 C CA . LYS A 1 91 ? -0.569 -18.146 7.050 1.00 96.44 91 LYS A CA 1
ATOM 704 C C . LYS A 1 91 ? -1.503 -16.952 7.190 1.00 96.44 91 LYS A C 1
ATOM 706 O O . LYS A 1 91 ? -1.135 -15.815 6.915 1.00 96.44 91 LYS A O 1
ATOM 711 N N . VAL A 1 92 ? -2.701 -17.198 7.717 1.00 96.06 92 VAL A N 1
ATOM 712 C CA . VAL A 1 92 ? -3.669 -16.134 8.007 1.00 96.06 92 VAL A CA 1
ATOM 713 C C . VAL A 1 92 ? -3.115 -15.185 9.069 1.00 96.06 92 VAL A C 1
ATOM 715 O O . VAL A 1 92 ? -2.870 -15.586 10.209 1.00 96.06 92 VAL A O 1
ATOM 718 N N . ILE A 1 93 ? -2.963 -13.916 8.695 1.00 92.88 93 ILE A N 1
ATOM 719 C CA . ILE A 1 93 ? -2.611 -12.825 9.605 1.00 92.88 93 ILE A CA 1
ATOM 720 C C . ILE A 1 93 ? -3.879 -12.285 10.266 1.00 92.88 93 ILE A C 1
ATOM 722 O O . ILE A 1 93 ? -3.905 -12.091 11.480 1.00 92.88 93 ILE A O 1
ATOM 726 N N . ARG A 1 94 ? -4.919 -12.010 9.468 1.00 92.81 94 ARG A N 1
ATOM 727 C CA . ARG A 1 94 ? -6.182 -11.408 9.927 1.00 92.81 94 ARG A CA 1
ATOM 728 C C . ARG A 1 94 ? -7.313 -11.610 8.920 1.00 92.81 94 ARG A C 1
ATOM 730 O O . ARG A 1 94 ? -7.070 -11.877 7.745 1.00 92.81 94 ARG A O 1
ATOM 737 N N . VAL A 1 95 ? -8.547 -11.446 9.391 1.00 93.94 95 VAL A N 1
ATOM 738 C CA . VAL A 1 95 ? -9.765 -11.429 8.569 1.00 93.94 95 VAL A CA 1
ATOM 739 C C . VAL A 1 95 ? -10.537 -10.159 8.898 1.00 93.94 95 VAL A C 1
ATOM 741 O O . VAL A 1 95 ? -10.830 -9.917 10.068 1.00 93.94 95 VAL A O 1
ATOM 744 N N . ILE A 1 96 ? -10.839 -9.360 7.878 1.00 93.62 96 ILE A N 1
ATOM 745 C CA . ILE A 1 96 ? -11.552 -8.084 7.982 1.00 93.62 96 ILE A CA 1
ATOM 746 C C . ILE A 1 96 ? -12.946 -8.228 7.367 1.00 93.62 96 ILE A C 1
ATOM 748 O O . ILE A 1 96 ? -13.079 -8.849 6.311 1.00 93.62 96 ILE A O 1
ATOM 752 N N . GLY A 1 97 ? -13.970 -7.669 8.020 1.00 90.75 97 GLY A N 1
ATOM 753 C CA . GLY A 1 97 ? -15.358 -7.735 7.556 1.00 90.75 97 GLY A CA 1
ATOM 754 C C . GLY A 1 97 ? -15.936 -9.147 7.602 1.00 90.75 97 GLY A C 1
ATOM 755 O O . GLY A 1 97 ? -16.639 -9.559 6.681 1.00 90.75 97 GLY A O 1
ATOM 756 N N . GLY A 1 98 ? -15.585 -9.922 8.636 1.00 87.44 98 GLY A N 1
ATOM 757 C CA . GLY A 1 98 ? -16.023 -11.316 8.786 1.00 87.44 98 GLY A CA 1
ATOM 758 C C . GLY A 1 98 ? -17.541 -11.473 8.936 1.00 87.44 98 GLY A C 1
ATOM 759 O O . GLY A 1 98 ? -18.075 -12.556 8.706 1.00 87.44 98 GLY A O 1
ATOM 760 N N . ASP A 1 99 ? -18.227 -10.387 9.279 1.00 83.62 99 ASP A N 1
ATOM 761 C CA . ASP A 1 99 ? -19.674 -10.265 9.421 1.00 83.62 99 ASP A CA 1
ATOM 762 C C . ASP A 1 99 ? -20.442 -10.311 8.087 1.00 83.62 99 ASP A C 1
ATOM 764 O O . ASP A 1 99 ? -21.608 -10.699 8.063 1.00 83.62 99 ASP A O 1
ATOM 768 N N . LYS A 1 100 ? -19.793 -9.978 6.963 1.00 83.62 100 LYS A N 1
ATOM 769 C CA . LYS A 1 100 ? -20.438 -9.851 5.639 1.00 83.62 100 LYS A CA 1
ATOM 770 C C . LYS A 1 100 ? -20.889 -11.173 5.014 1.00 83.62 100 LYS A C 1
ATOM 772 O O . LYS A 1 100 ? -21.658 -11.163 4.056 1.00 83.62 100 LYS A O 1
ATOM 777 N N . GLY A 1 101 ? -20.430 -12.307 5.543 1.00 82.06 101 GLY A N 1
ATOM 778 C CA . GLY A 1 101 ? -20.707 -13.628 4.978 1.00 82.06 101 GLY A CA 1
ATOM 779 C C . GLY A 1 101 ? -20.105 -13.837 3.579 1.00 82.06 101 GLY A C 1
ATOM 780 O O . GLY A 1 101 ? -19.401 -12.991 3.036 1.00 82.06 101 GLY A O 1
ATOM 781 N N . GLY A 1 102 ? -20.355 -15.006 2.987 1.00 88.38 102 GLY A N 1
ATOM 782 C CA . GLY A 1 102 ? -19.771 -15.389 1.697 1.00 88.38 102 GLY A CA 1
ATOM 783 C C . GLY A 1 102 ? -18.305 -15.836 1.782 1.00 88.38 102 GLY A C 1
ATOM 784 O O . GLY A 1 102 ? -17.666 -15.789 2.833 1.00 88.38 102 GLY A O 1
ATOM 785 N N . THR A 1 103 ? -17.771 -16.322 0.661 1.00 94.00 103 THR A N 1
ATOM 786 C CA . THR A 1 103 ? -16.378 -16.784 0.582 1.00 94.00 103 THR A CA 1
ATOM 787 C C . THR A 1 103 ? -15.431 -15.592 0.751 1.00 94.00 103 THR A C 1
ATOM 789 O O . THR A 1 103 ? -15.565 -14.631 -0.009 1.00 94.00 103 THR A O 1
ATOM 792 N N . PRO A 1 104 ? -14.462 -15.612 1.681 1.00 97.00 104 PRO A N 1
ATOM 793 C CA . PRO A 1 104 ? -13.494 -14.526 1.810 1.00 97.00 104 PRO A CA 1
ATOM 794 C C . PRO A 1 104 ? -12.684 -14.311 0.527 1.00 97.00 104 PRO A C 1
ATOM 796 O O . PRO A 1 104 ? -12.422 -15.257 -0.213 1.00 97.00 104 PRO A O 1
ATOM 799 N N . ILE A 1 105 ? -12.302 -13.065 0.272 1.00 97.81 105 ILE A N 1
ATOM 800 C CA . ILE A 1 105 ? -11.306 -12.698 -0.735 1.00 97.81 105 ILE A CA 1
ATOM 801 C C . ILE A 1 105 ? -9.939 -12.880 -0.089 1.00 97.81 105 ILE A C 1
ATOM 803 O O . ILE A 1 105 ? -9.696 -12.331 0.987 1.00 97.81 105 ILE A O 1
ATOM 807 N N . GLU A 1 106 ? -9.067 -13.668 -0.705 1.00 97.50 106 GLU A N 1
ATOM 808 C CA . GLU A 1 106 ? -7.753 -13.964 -0.138 1.00 97.50 106 GLU A CA 1
ATOM 809 C C . GLU A 1 106 ? -6.702 -13.052 -0.762 1.00 97.50 106 GLU A C 1
ATOM 811 O O . GLU A 1 106 ? -6.544 -13.009 -1.980 1.00 97.50 106 GLU A O 1
ATOM 816 N N . VAL A 1 107 ? -5.998 -12.301 0.078 1.00 96.75 107 VAL A N 1
ATOM 817 C CA . VAL A 1 107 ? -4.911 -11.409 -0.333 1.00 96.75 107 VAL A CA 1
ATOM 818 C C . VAL A 1 107 ? -3.654 -11.798 0.429 1.00 96.75 107 VAL A C 1
ATOM 820 O O . VAL A 1 107 ? -3.710 -12.044 1.633 1.00 96.75 107 VAL A O 1
ATOM 823 N N . GLU A 1 108 ? -2.519 -11.855 -0.249 1.00 94.69 108 GLU A N 1
ATOM 824 C CA . GLU A 1 108 ? -1.228 -12.156 0.360 1.00 94.69 108 GLU A CA 1
ATOM 825 C C . GLU A 1 108 ? -0.374 -10.891 0.414 1.00 94.69 108 GLU A C 1
ATOM 827 O O . GLU A 1 108 ? -0.242 -10.176 -0.580 1.00 94.69 108 GLU A O 1
ATOM 832 N N . TYR A 1 109 ? 0.176 -10.597 1.593 1.00 94.44 109 TYR A N 1
ATOM 833 C CA . TYR A 1 109 ? 1.009 -9.424 1.820 1.00 94.44 109 TYR A CA 1
ATOM 834 C C . TYR A 1 109 ? 2.487 -9.797 1.886 1.00 94.44 109 TYR A C 1
ATOM 836 O O . TYR A 1 109 ? 2.907 -10.563 2.758 1.00 94.44 109 TYR A O 1
ATOM 844 N N . HIS A 1 110 ? 3.275 -9.162 1.023 1.00 89.19 110 HIS A N 1
ATOM 845 C CA . HIS A 1 110 ? 4.731 -9.246 1.001 1.00 89.19 110 HIS A CA 1
ATOM 846 C C . HIS A 1 110 ? 5.308 -8.014 1.684 1.00 89.19 110 HIS A C 1
ATOM 848 O O . HIS A 1 110 ? 4.990 -6.875 1.321 1.00 89.19 110 HIS A O 1
ATOM 854 N N . LYS A 1 111 ? 6.160 -8.227 2.687 1.00 87.44 111 LYS A N 1
ATOM 855 C CA . LYS A 1 111 ? 6.721 -7.119 3.466 1.00 87.44 111 LYS A CA 1
ATOM 856 C C . LYS A 1 111 ? 7.701 -6.299 2.622 1.00 87.44 111 LYS A C 1
ATOM 858 O O . LYS A 1 111 ? 8.323 -6.831 1.701 1.00 87.44 111 LYS A O 1
ATOM 863 N N . PRO A 1 112 ? 7.917 -5.019 2.978 1.00 81.38 112 PRO A N 1
ATOM 864 C CA . PRO A 1 112 ? 8.990 -4.234 2.406 1.00 81.38 112 PRO A CA 1
ATOM 865 C C . PRO A 1 112 ? 10.329 -4.971 2.466 1.00 81.38 112 PRO A C 1
ATOM 867 O O . PRO A 1 112 ? 10.760 -5.427 3.527 1.00 81.38 112 PRO A O 1
ATOM 870 N N . SER A 1 113 ? 10.994 -5.051 1.324 1.00 72.38 113 SER A N 1
ATOM 871 C CA . SER A 1 113 ? 12.313 -5.646 1.146 1.00 72.38 113 SER A CA 1
ATOM 872 C C . SER A 1 113 ? 13.237 -4.663 0.428 1.00 72.38 113 SER A C 1
ATOM 874 O O . SER A 1 113 ? 12.826 -3.572 0.030 1.00 72.38 113 SER A O 1
ATOM 876 N N . VAL A 1 114 ? 14.507 -5.038 0.258 1.00 61.38 114 VAL A N 1
ATOM 877 C CA . VAL A 1 114 ? 15.459 -4.243 -0.536 1.00 61.38 114 VAL A CA 1
ATOM 878 C C . VAL A 1 114 ? 14.955 -4.065 -1.974 1.00 61.38 114 VAL A C 1
ATOM 880 O O . VAL A 1 114 ? 15.107 -2.986 -2.542 1.00 61.38 114 VAL A O 1
ATOM 883 N N . ASP A 1 115 ? 14.301 -5.093 -2.520 1.00 56.78 115 ASP A N 1
ATOM 884 C CA . ASP A 1 115 ? 13.817 -5.119 -3.902 1.00 56.78 115 ASP A CA 1
ATOM 885 C C . ASP A 1 115 ? 12.43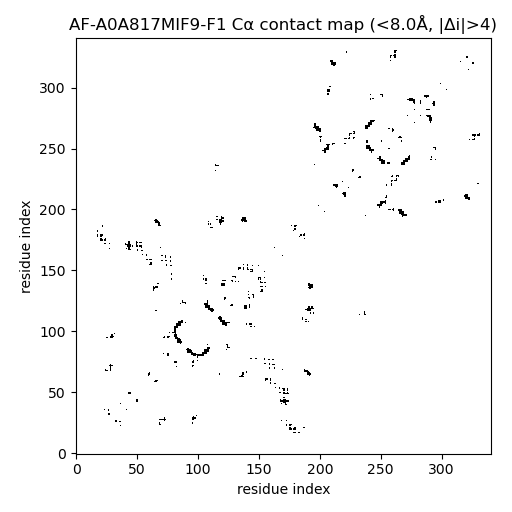7 -4.464 -4.066 1.00 56.78 115 ASP A C 1
ATOM 887 O O . ASP A 1 115 ? 12.098 -3.997 -5.152 1.00 56.78 115 ASP A O 1
ATOM 891 N N . ASN A 1 116 ? 11.648 -4.387 -2.989 1.00 64.81 116 ASN A N 1
ATOM 892 C CA . ASN A 1 116 ? 10.401 -3.628 -2.948 1.00 64.81 116 ASN A CA 1
ATOM 893 C C . ASN A 1 116 ? 10.250 -2.909 -1.596 1.00 64.81 116 ASN A C 1
ATOM 895 O O . ASN A 1 116 ? 9.726 -3.496 -0.649 1.00 64.81 116 ASN A O 1
ATOM 899 N N . PRO A 1 117 ? 10.658 -1.634 -1.482 1.00 68.44 117 PRO A N 1
ATOM 900 C CA . PRO A 1 117 ? 10.648 -0.916 -0.209 1.00 68.44 117 PRO A CA 1
ATOM 901 C C . PRO A 1 117 ? 9.247 -0.494 0.264 1.00 68.44 117 PRO A C 1
ATOM 903 O O . PRO A 1 117 ? 9.126 0.038 1.369 1.00 68.44 117 PRO A O 1
ATOM 906 N N . GLN A 1 118 ? 8.209 -0.686 -0.553 1.00 71.56 118 GLN A N 1
ATOM 907 C CA . GLN A 1 118 ? 6.849 -0.213 -0.279 1.00 71.56 118 GLN A CA 1
ATOM 908 C C . GLN A 1 118 ? 5.902 -1.335 0.155 1.00 71.56 118 GLN A C 1
ATOM 910 O O . GLN A 1 118 ? 4.830 -1.023 0.647 1.00 71.56 118 GLN A O 1
ATOM 915 N N . GLY A 1 119 ? 6.306 -2.608 0.040 1.00 84.00 119 GLY A N 1
ATOM 916 C CA . GLY A 1 119 ? 5.427 -3.761 0.258 1.00 84.00 119 GLY A CA 1
ATOM 917 C C . GLY A 1 119 ? 4.564 -4.065 -0.971 1.00 84.00 119 GLY A C 1
ATOM 918 O O . GLY A 1 119 ? 4.394 -3.221 -1.854 1.00 84.00 119 GLY A O 1
ATOM 919 N N . HIS A 1 120 ? 4.040 -5.289 -1.056 1.00 88.12 120 HIS A N 1
ATOM 920 C CA . HIS A 1 120 ? 3.282 -5.751 -2.225 1.00 88.12 120 HIS A CA 1
ATOM 921 C C . HIS A 1 120 ? 2.102 -6.636 -1.843 1.00 88.12 120 HIS A C 1
ATOM 923 O O . HIS A 1 120 ? 2.147 -7.343 -0.838 1.00 88.12 120 HIS A O 1
ATOM 929 N N . TRP A 1 121 ? 1.069 -6.610 -2.676 1.00 92.25 121 TRP A N 1
ATOM 930 C CA . TRP A 1 121 ? -0.138 -7.406 -2.526 1.00 92.25 121 TRP A CA 1
ATOM 931 C C . TRP A 1 121 ? -0.292 -8.336 -3.724 1.00 92.25 121 TRP A C 1
ATOM 933 O O . TRP A 1 121 ? -0.297 -7.873 -4.862 1.00 92.25 121 TRP A O 1
ATOM 943 N N . THR A 1 122 ? -0.454 -9.631 -3.466 1.00 89.44 122 THR A N 1
ATOM 944 C CA . THR A 1 122 ? -0.648 -10.658 -4.498 1.00 89.44 122 THR A CA 1
ATOM 945 C C . THR A 1 122 ? -1.854 -11.535 -4.185 1.00 89.44 122 THR A C 1
ATOM 947 O O . THR A 1 122 ? -2.423 -11.494 -3.090 1.00 89.44 122 THR A O 1
ATOM 950 N N . LEU A 1 123 ? -2.231 -12.375 -5.145 1.00 87.12 123 LEU A N 1
ATOM 951 C CA . LEU A 1 123 ? -3.022 -13.569 -4.866 1.00 87.12 123 LEU A CA 1
ATOM 952 C C . LEU A 1 123 ? -2.187 -14.554 -4.014 1.00 87.12 123 LEU A C 1
ATOM 954 O O . LEU A 1 123 ? -0.953 -14.432 -3.974 1.00 87.12 123 LEU A O 1
ATOM 958 N N . PRO A 1 124 ? -2.828 -15.533 -3.345 1.00 87.12 124 PRO A N 1
ATOM 959 C CA . PRO A 1 124 ? -2.122 -16.558 -2.578 1.00 87.12 124 PRO A CA 1
ATOM 960 C C . PRO A 1 124 ? -1.031 -17.269 -3.391 1.00 87.12 124 PRO A C 1
ATOM 962 O O . PRO A 1 124 ? -1.240 -17.624 -4.552 1.00 87.12 124 PRO A O 1
ATOM 965 N N . GLY A 1 125 ? 0.129 -17.495 -2.771 1.00 79.44 125 GLY A N 1
ATOM 966 C CA . GLY A 1 125 ? 1.297 -18.096 -3.418 1.00 79.44 125 GLY A CA 1
ATOM 967 C C . GLY A 1 125 ? 2.139 -17.107 -4.231 1.00 79.44 125 GLY A C 1
ATOM 968 O O . GLY A 1 125 ? 2.868 -17.524 -5.131 1.00 79.44 125 GLY A O 1
ATOM 969 N N . GLY A 1 126 ? 2.038 -15.806 -3.949 1.00 79.44 126 GLY A N 1
ATOM 970 C CA . GLY A 1 126 ? 2.810 -14.767 -4.630 1.00 79.44 126 GLY A CA 1
ATOM 971 C C . GLY A 1 126 ? 2.427 -14.536 -6.093 1.00 79.44 126 GLY A C 1
ATOM 972 O O . GLY A 1 126 ? 3.263 -14.054 -6.861 1.00 79.44 126 GLY A O 1
ATOM 973 N N . ILE A 1 127 ? 1.207 -14.914 -6.490 1.00 77.69 127 ILE A N 1
ATOM 974 C CA . ILE A 1 127 ? 0.734 -14.845 -7.879 1.00 77.69 127 ILE A CA 1
ATOM 975 C C . ILE A 1 127 ? 0.234 -13.427 -8.187 1.00 77.69 127 ILE A C 1
ATOM 977 O O . ILE A 1 127 ? -0.616 -12.887 -7.478 1.00 77.69 127 ILE A O 1
ATOM 981 N N . GLU A 1 128 ? 0.743 -12.828 -9.263 1.00 81.56 128 GLU A N 1
ATOM 982 C CA . GLU A 1 128 ? 0.268 -11.523 -9.732 1.00 81.56 128 GLU A CA 1
ATOM 983 C C . GLU A 1 128 ? -1.104 -11.663 -10.417 1.00 81.56 128 GLU A C 1
ATOM 985 O O . GLU A 1 128 ? -1.315 -12.625 -11.163 1.00 81.56 128 GLU A O 1
ATOM 990 N N . PRO A 1 129 ? -2.042 -10.732 -10.182 1.00 77.81 129 PRO A N 1
ATOM 991 C CA . PRO A 1 129 ? -3.333 -10.737 -10.863 1.00 77.81 129 PRO A CA 1
ATOM 992 C C . PRO A 1 129 ? -3.173 -10.401 -12.360 1.00 77.81 129 PRO A C 1
ATOM 994 O O . PRO A 1 129 ? -2.212 -9.744 -12.756 1.00 77.81 129 PRO A O 1
ATOM 997 N N . VAL A 1 130 ? -4.112 -10.832 -13.210 1.00 71.75 130 VAL A N 1
ATOM 998 C CA . VAL A 1 130 ? -4.002 -10.717 -14.686 1.00 71.75 130 VAL A CA 1
ATOM 999 C C . VAL A 1 130 ? -4.675 -9.434 -15.209 1.00 71.75 130 VAL A C 1
ATOM 1001 O O . VAL A 1 130 ? -4.958 -9.279 -16.396 1.00 71.75 130 VAL A O 1
ATOM 1004 N N . VAL A 1 131 ? -4.929 -8.467 -14.330 1.00 63.44 131 VAL A N 1
ATOM 1005 C CA . VAL A 1 131 ? -5.521 -7.173 -14.690 1.00 63.44 131 VAL A CA 1
ATOM 1006 C C . VAL A 1 131 ? -4.485 -6.232 -15.307 1.00 63.44 131 VAL A C 1
ATOM 1008 O O . VAL A 1 131 ? -3.432 -5.971 -14.739 1.00 63.44 131 VAL A O 1
ATOM 1011 N N . THR A 1 132 ? -4.809 -5.685 -16.479 1.00 54.06 132 THR A N 1
ATOM 1012 C CA . THR A 1 132 ? -3.983 -4.710 -17.212 1.00 54.06 132 THR A CA 1
ATOM 1013 C C . THR A 1 132 ? -4.505 -3.278 -17.032 1.00 54.06 132 THR A C 1
ATOM 1015 O O . THR A 1 132 ? -5.702 -3.095 -16.829 1.00 54.06 132 THR A O 1
ATOM 1018 N N . ASN A 1 133 ? -3.648 -2.261 -17.209 1.00 55.06 133 ASN A N 1
ATOM 1019 C CA . ASN A 1 133 ? -3.996 -0.822 -17.164 1.00 55.06 133 ASN A CA 1
ATOM 1020 C C . ASN A 1 133 ? -4.559 -0.337 -15.819 1.00 55.06 133 ASN A C 1
ATOM 1022 O O . ASN A 1 133 ? -5.548 0.397 -15.750 1.00 55.06 133 ASN A O 1
ATOM 1026 N N . THR A 1 134 ? -3.932 -0.752 -14.728 1.00 65.25 134 THR A N 1
ATOM 1027 C CA . THR A 1 134 ? -4.364 -0.379 -13.381 1.00 65.25 134 THR A CA 1
ATOM 1028 C C . THR A 1 134 ? -3.619 0.865 -12.914 1.00 65.25 134 THR A C 1
ATOM 1030 O O . THR A 1 134 ? -2.454 1.039 -13.262 1.00 65.25 134 THR A O 1
ATOM 1033 N N . GLY A 1 135 ? -4.279 1.735 -12.145 1.00 64.56 135 GLY A N 1
ATOM 1034 C CA . GLY A 1 135 ? -3.685 2.984 -11.674 1.00 64.56 135 GLY A CA 1
ATOM 1035 C C . GLY A 1 135 ? -2.433 2.794 -10.808 1.00 64.56 135 GLY A C 1
ATOM 1036 O O . GLY A 1 135 ? -2.010 1.685 -10.478 1.00 64.56 135 GLY A O 1
ATOM 1037 N N . LYS A 1 136 ? -1.830 3.906 -10.393 1.00 73.75 136 LYS A N 1
ATOM 1038 C CA . LYS A 1 136 ? -0.654 3.881 -9.521 1.00 73.75 136 LYS A CA 1
ATOM 1039 C C . LYS A 1 136 ? -0.966 3.202 -8.182 1.00 73.75 136 LYS A C 1
ATOM 1041 O O . LYS A 1 136 ? -2.009 3.430 -7.569 1.00 73.75 136 LYS A O 1
ATOM 1046 N N . ASN A 1 137 ? -0.011 2.407 -7.711 1.00 79.56 137 ASN A N 1
ATOM 1047 C CA . ASN A 1 137 ? -0.045 1.711 -6.430 1.00 79.56 137 ASN A CA 1
ATOM 1048 C C . ASN A 1 137 ? -1.242 0.762 -6.218 1.00 79.56 137 ASN A C 1
ATOM 1050 O O . ASN A 1 137 ? -1.746 0.617 -5.102 1.00 79.56 137 ASN A O 1
ATOM 1054 N N . ASN A 1 138 ? -1.771 0.159 -7.281 1.00 87.44 138 ASN A N 1
ATOM 1055 C CA . ASN A 1 138 ? -3.085 -0.479 -7.234 1.00 87.44 138 ASN A CA 1
ATOM 1056 C C . ASN A 1 138 ? -3.082 -1.971 -6.878 1.00 87.44 138 ASN A C 1
ATOM 1058 O O . ASN A 1 138 ? -4.145 -2.584 -6.920 1.00 87.44 138 ASN A O 1
ATOM 1062 N N . CYS A 1 139 ? -1.942 -2.555 -6.490 1.00 89.94 139 CYS A N 1
ATOM 1063 C CA . CYS A 1 139 ? -1.806 -4.007 -6.325 1.00 89.94 139 CYS A CA 1
ATOM 1064 C C . CYS A 1 139 ? -2.878 -4.640 -5.417 1.00 89.94 139 CYS A C 1
ATOM 1066 O O . CYS A 1 139 ? -3.476 -5.643 -5.797 1.00 89.94 139 CYS A O 1
ATOM 1068 N N . LEU A 1 140 ? -3.229 -4.019 -4.282 1.00 95.00 140 LEU A N 1
ATOM 1069 C CA . LEU A 1 140 ? -4.317 -4.513 -3.423 1.00 95.00 140 LEU A CA 1
ATOM 1070 C C . LEU A 1 140 ? -5.662 -4.573 -4.163 1.00 95.00 140 LEU A C 1
ATOM 1072 O O . LEU A 1 140 ? -6.386 -5.564 -4.082 1.00 95.00 140 LEU A O 1
ATOM 1076 N N . PHE A 1 141 ? -6.001 -3.510 -4.888 1.00 95.12 141 PHE A N 1
ATOM 1077 C CA . PHE A 1 141 ? -7.257 -3.415 -5.625 1.00 95.12 141 PHE A CA 1
ATOM 1078 C C . PHE A 1 141 ? -7.284 -4.371 -6.816 1.00 95.12 141 PHE A C 1
ATOM 1080 O O . PHE A 1 141 ? -8.329 -4.947 -7.093 1.00 95.12 141 PHE A O 1
ATOM 1087 N N . ASN A 1 142 ? -6.140 -4.599 -7.462 1.00 89.75 142 ASN A N 1
ATOM 1088 C CA . ASN A 1 142 ? -5.982 -5.552 -8.559 1.00 89.75 142 ASN A CA 1
ATOM 1089 C C . ASN A 1 142 ? -6.277 -6.988 -8.106 1.00 89.75 142 ASN A C 1
ATOM 1091 O O . ASN A 1 142 ? -7.049 -7.699 -8.747 1.00 89.75 142 ASN A O 1
ATOM 1095 N N . VAL A 1 143 ? -5.724 -7.396 -6.960 1.00 92.62 143 VAL A N 1
ATOM 1096 C CA . VAL A 1 143 ? -5.961 -8.728 -6.378 1.00 92.62 143 VAL A CA 1
ATOM 1097 C C . VAL A 1 143 ? -7.440 -8.937 -6.043 1.00 92.62 143 VAL A C 1
ATOM 1099 O O . VAL A 1 143 ? -7.990 -10.020 -6.253 1.00 92.62 143 VAL A O 1
ATOM 1102 N N . ILE A 1 144 ? -8.100 -7.898 -5.527 1.00 95.50 144 ILE A N 1
ATOM 1103 C CA . ILE A 1 144 ? -9.528 -7.951 -5.204 1.00 95.50 144 ILE A CA 1
ATOM 1104 C C . ILE A 1 144 ? -10.384 -7.950 -6.474 1.00 95.50 144 ILE A C 1
ATOM 1106 O O . ILE A 1 144 ? -11.360 -8.699 -6.548 1.00 95.50 144 ILE A O 1
ATOM 1110 N N . ALA A 1 145 ? -10.030 -7.145 -7.473 1.00 91.69 145 ALA A N 1
ATOM 1111 C CA . ALA A 1 145 ? -10.702 -7.089 -8.767 1.00 91.69 145 ALA A CA 1
ATOM 1112 C C . ALA A 1 145 ? -10.724 -8.460 -9.450 1.00 91.69 145 ALA A C 1
ATOM 1114 O O . ALA A 1 145 ? -11.801 -8.928 -9.810 1.00 91.69 145 ALA A O 1
ATOM 1115 N N . GLU A 1 146 ? -9.583 -9.151 -9.517 1.00 88.81 146 GLU A N 1
ATOM 1116 C CA . GLU A 1 146 ? -9.469 -10.502 -10.088 1.00 88.81 146 GLU A CA 1
ATOM 1117 C C . GLU A 1 146 ? -10.478 -11.485 -9.460 1.00 88.81 146 GLU A C 1
ATOM 1119 O O . GLU A 1 146 ? -11.151 -12.245 -10.153 1.00 88.81 146 GLU A O 1
ATOM 1124 N N . GLN A 1 147 ? -10.643 -11.439 -8.134 1.00 93.38 147 GLN A N 1
ATOM 1125 C CA . GLN A 1 147 ? -11.508 -12.367 -7.391 1.00 93.38 147 GLN A CA 1
ATOM 1126 C C . GLN A 1 147 ? -12.986 -11.957 -7.335 1.00 93.38 147 GLN A C 1
ATOM 1128 O O . GLN A 1 147 ? -13.831 -12.731 -6.865 1.00 93.38 147 GLN A O 1
ATOM 1133 N N . THR A 1 148 ? -13.308 -10.729 -7.741 1.00 92.75 148 THR A N 1
ATOM 1134 C CA . THR A 1 148 ? -14.667 -10.170 -7.654 1.00 92.75 148 THR A CA 1
ATOM 1135 C C . THR A 1 148 ? -15.255 -9.787 -9.007 1.00 92.75 148 THR A C 1
ATOM 1137 O O . THR A 1 148 ? -16.459 -9.550 -9.083 1.00 92.75 148 THR A O 1
ATOM 1140 N N . GLY A 1 149 ? -14.439 -9.719 -10.061 1.00 89.12 149 GLY A N 1
ATOM 1141 C CA . GLY A 1 149 ? -14.823 -9.209 -11.378 1.00 89.12 149 GLY A CA 1
ATOM 1142 C C . GLY A 1 149 ? -15.095 -7.700 -11.409 1.00 89.12 149 GLY A C 1
ATOM 1143 O O . GLY A 1 149 ? -15.684 -7.211 -12.370 1.00 89.12 149 GLY A O 1
ATOM 1144 N N . LYS A 1 150 ? -14.728 -6.959 -10.355 1.00 91.75 150 LYS A N 1
ATOM 1145 C CA . LYS A 1 150 ? -14.910 -5.501 -10.268 1.00 91.75 150 LYS A CA 1
ATOM 1146 C C . LYS A 1 150 ? -13.739 -4.764 -10.915 1.00 91.75 150 LYS A C 1
ATOM 1148 O O . LYS A 1 150 ? -12.637 -5.291 -10.979 1.00 91.75 150 LYS A O 1
ATOM 1153 N N . ASP A 1 151 ? -13.966 -3.524 -11.341 1.00 89.38 151 ASP A N 1
ATOM 1154 C CA . ASP A 1 151 ? -12.888 -2.668 -11.841 1.00 89.38 151 ASP A CA 1
ATOM 1155 C C . ASP A 1 151 ? -11.981 -2.194 -10.683 1.00 89.38 151 ASP A C 1
ATOM 1157 O O . ASP A 1 151 ? -12.489 -1.672 -9.680 1.00 89.38 151 ASP A O 1
ATOM 1161 N N . PRO A 1 152 ? -10.649 -2.353 -10.783 1.00 90.38 152 PRO A N 1
ATOM 1162 C CA . PRO A 1 152 ? -9.742 -2.045 -9.684 1.00 90.38 152 PRO A CA 1
ATOM 1163 C C . PRO A 1 152 ? -9.595 -0.536 -9.428 1.00 90.38 152 PRO A C 1
ATOM 1165 O O . PRO A 1 152 ? -9.373 -0.131 -8.285 1.00 90.38 152 PRO A O 1
ATOM 1168 N N . ASN A 1 153 ? -9.750 0.321 -10.442 1.00 87.06 153 ASN A N 1
ATOM 1169 C CA . ASN A 1 153 ? -9.710 1.774 -10.254 1.00 87.06 153 ASN A CA 1
ATOM 1170 C C . ASN A 1 153 ? -11.002 2.262 -9.582 1.00 87.06 153 ASN A C 1
ATOM 1172 O O . ASN A 1 153 ? -10.957 3.086 -8.668 1.00 87.06 153 ASN A O 1
ATOM 1176 N N . GLN A 1 154 ? -12.148 1.697 -9.963 1.00 92.56 154 GLN A N 1
ATOM 1177 C CA . GLN A 1 154 ? -13.430 1.984 -9.331 1.00 92.56 154 GLN A CA 1
ATOM 1178 C C . GLN A 1 154 ? -13.462 1.503 -7.878 1.00 92.56 154 GLN A C 1
ATOM 1180 O O . GLN A 1 154 ? -13.964 2.223 -7.018 1.00 92.56 154 GLN A O 1
ATOM 1185 N N . LEU A 1 155 ? -12.885 0.333 -7.572 1.00 95.69 155 LEU A N 1
ATOM 1186 C CA . LEU A 1 155 ? -12.721 -0.129 -6.190 1.00 95.69 155 LEU A CA 1
ATOM 1187 C C . LEU A 1 155 ? -11.929 0.880 -5.352 1.00 95.69 155 LEU A C 1
ATOM 1189 O O . LEU A 1 155 ? -12.351 1.205 -4.241 1.00 95.69 155 LEU A O 1
ATOM 1193 N N . ARG A 1 156 ? -10.822 1.418 -5.881 1.00 95.00 156 ARG A N 1
ATOM 1194 C CA . ARG A 1 156 ? -10.030 2.456 -5.203 1.00 95.00 156 ARG A CA 1
ATOM 1195 C C . ARG A 1 156 ? -10.843 3.725 -4.959 1.00 95.00 156 ARG A C 1
ATOM 1197 O O . ARG A 1 156 ? -10.891 4.199 -3.824 1.00 95.00 156 ARG A O 1
ATOM 1204 N N . VAL A 1 157 ? -11.499 4.251 -5.994 1.00 92.75 157 VAL A N 1
ATOM 1205 C CA . VAL A 1 157 ? -12.328 5.465 -5.894 1.00 92.75 157 VAL A CA 1
ATOM 1206 C C . VAL A 1 157 ? -13.446 5.276 -4.871 1.00 92.75 157 VAL A C 1
ATOM 1208 O O . VAL A 1 157 ? -13.594 6.099 -3.970 1.00 92.75 157 VAL A O 1
ATOM 1211 N N . ASN A 1 158 ? -14.177 4.164 -4.944 1.00 97.44 158 ASN A N 1
ATOM 1212 C CA . ASN A 1 158 ? -15.271 3.875 -4.021 1.00 97.44 158 ASN A CA 1
ATOM 1213 C C . ASN A 1 158 ? -14.779 3.702 -2.582 1.00 97.44 158 ASN A C 1
ATOM 1215 O O . ASN A 1 158 ? -15.409 4.204 -1.656 1.00 97.44 158 ASN A O 1
ATOM 1219 N N . THR A 1 159 ? -13.627 3.056 -2.390 1.00 97.75 159 THR A N 1
ATOM 1220 C CA . THR A 1 159 ? -13.003 2.908 -1.066 1.00 97.75 159 THR A CA 1
ATOM 1221 C C . THR A 1 159 ? -12.682 4.277 -0.468 1.00 97.75 159 THR A C 1
ATOM 1223 O O . THR A 1 159 ? -13.016 4.534 0.689 1.00 97.75 159 THR A O 1
ATOM 1226 N N . ALA A 1 160 ? -12.110 5.190 -1.259 1.00 97.19 160 ALA A N 1
ATOM 1227 C CA . ALA A 1 160 ? -11.846 6.557 -0.817 1.00 97.19 160 ALA A CA 1
ATOM 1228 C C . ALA A 1 160 ? -13.141 7.321 -0.494 1.00 97.19 160 ALA A C 1
ATOM 1230 O O . ALA A 1 160 ? -13.220 7.987 0.537 1.00 97.19 160 ALA A O 1
ATOM 1231 N N . SER A 1 161 ? -14.180 7.200 -1.328 1.00 97.31 161 SER A N 1
ATOM 1232 C CA . SER A 1 161 ? -15.497 7.794 -1.060 1.00 97.31 161 SER A CA 1
ATOM 1233 C C . SER A 1 161 ? -16.131 7.246 0.218 1.00 97.31 161 SER A C 1
ATOM 1235 O O . SER A 1 161 ? -16.737 7.996 0.981 1.00 97.31 161 SER A O 1
ATOM 1237 N N . ARG A 1 162 ? -15.965 5.951 0.497 1.00 95.94 162 ARG A N 1
ATOM 1238 C CA . ARG A 1 162 ? -16.446 5.328 1.730 1.00 95.94 162 ARG A CA 1
ATOM 1239 C C . ARG A 1 162 ? -15.713 5.870 2.954 1.00 95.94 162 ARG A C 1
ATOM 1241 O O . ARG A 1 162 ? -16.358 6.193 3.946 1.00 95.94 162 ARG A O 1
ATOM 1248 N N . MET A 1 163 ? -14.393 6.027 2.864 1.00 96.50 163 MET A N 1
ATOM 1249 C CA . MET A 1 163 ? -13.584 6.657 3.914 1.00 96.50 163 MET A CA 1
ATOM 1250 C C . MET A 1 163 ? -13.963 8.124 4.145 1.00 96.50 163 MET A C 1
ATOM 1252 O O . MET A 1 163 ? -13.973 8.570 5.286 1.00 96.50 163 MET A O 1
ATOM 1256 N N . GLU A 1 164 ? -14.302 8.864 3.089 1.00 97.06 164 GLU A N 1
ATOM 1257 C CA . GLU A 1 164 ? -14.801 10.241 3.185 1.00 97.06 164 GLU A CA 1
ATOM 1258 C C . GLU A 1 164 ? -16.142 10.302 3.931 1.00 97.06 164 GLU A C 1
ATOM 1260 O O . GLU A 1 164 ? -16.311 11.107 4.847 1.00 97.06 164 GLU A O 1
ATOM 1265 N N . ASN A 1 165 ? -17.073 9.411 3.579 1.00 96.06 165 ASN A N 1
ATOM 1266 C CA . ASN A 1 165 ? -18.387 9.329 4.215 1.00 96.06 165 ASN A CA 1
ATOM 1267 C C . ASN A 1 165 ? -18.304 8.906 5.690 1.00 96.06 165 ASN A C 1
ATOM 1269 O O . ASN A 1 165 ? -19.161 9.294 6.480 1.00 96.06 165 ASN A O 1
ATOM 1273 N N . ASP A 1 166 ? -17.268 8.150 6.064 1.00 92.50 166 ASP A N 1
ATOM 1274 C CA . ASP A 1 166 ? -17.005 7.707 7.437 1.00 92.50 166 ASP A CA 1
ATOM 1275 C C . ASP A 1 166 ? -15.717 8.321 8.022 1.00 92.50 166 ASP A C 1
ATOM 1277 O O . ASP A 1 166 ? -14.933 7.696 8.745 1.00 92.50 166 ASP A O 1
ATOM 1281 N N . LYS A 1 167 ? -15.469 9.596 7.701 1.00 95.06 167 LYS A N 1
ATOM 1282 C CA . LYS A 1 167 ? -14.237 10.297 8.093 1.00 95.06 167 LYS A CA 1
ATOM 1283 C C . LYS A 1 167 ? -14.032 10.357 9.603 1.00 95.06 167 LYS A C 1
ATOM 1285 O O . LYS A 1 167 ? -12.897 10.299 10.069 1.00 95.06 167 LYS A O 1
ATOM 1290 N N . VAL A 1 168 ? -15.114 10.458 10.378 1.00 93.62 168 VAL A N 1
ATOM 1291 C CA . VAL A 1 168 ? -15.063 10.443 11.851 1.00 93.62 168 VAL A CA 1
ATOM 1292 C C . VAL A 1 168 ? -14.373 9.176 12.341 1.00 93.62 168 VAL A C 1
ATOM 1294 O O . VAL A 1 168 ? -13.503 9.225 13.214 1.00 93.62 168 VAL A O 1
ATOM 1297 N N . HIS A 1 169 ? -14.719 8.044 11.740 1.00 91.88 169 HIS A N 1
ATOM 1298 C CA . HIS A 1 169 ? -14.152 6.761 12.094 1.00 91.88 169 HIS A CA 1
ATOM 1299 C C . HIS A 1 169 ? -12.681 6.632 11.714 1.00 91.88 169 HIS A C 1
ATOM 1301 O O . HIS A 1 169 ? -11.874 6.105 12.485 1.00 91.88 169 HIS A O 1
ATOM 1307 N N . LEU A 1 170 ? -12.295 7.175 10.561 1.00 94.38 170 LEU A N 1
ATOM 1308 C CA . LEU A 1 170 ? -10.891 7.258 10.167 1.00 94.38 170 LEU A CA 1
ATOM 1309 C C . LEU A 1 170 ? -10.092 8.201 11.085 1.00 94.38 170 LEU A C 1
ATOM 1311 O O . LEU A 1 170 ? -8.980 7.874 11.502 1.00 94.38 170 LEU A O 1
ATOM 1315 N N . ALA A 1 171 ? -10.667 9.336 11.485 1.00 96.38 171 ALA A N 1
ATOM 1316 C CA . ALA A 1 171 ? -10.037 10.264 12.422 1.00 96.38 171 ALA A CA 1
ATOM 1317 C C . ALA A 1 171 ? -9.794 9.603 13.791 1.00 96.38 171 ALA A C 1
ATOM 1319 O O . ALA A 1 171 ? -8.743 9.804 14.401 1.00 96.38 171 ALA A O 1
ATOM 1320 N N . ASN A 1 172 ? -10.706 8.743 14.257 1.00 95.06 172 ASN A N 1
ATOM 1321 C CA . ASN A 1 172 ? -10.527 7.963 15.490 1.00 95.06 172 ASN A CA 1
ATOM 1322 C C . ASN A 1 172 ? -9.308 7.019 15.441 1.00 95.06 172 ASN A C 1
ATOM 1324 O O . ASN A 1 172 ? -8.734 6.682 16.478 1.00 95.06 172 ASN A O 1
ATOM 1328 N N . GLN A 1 173 ? -8.874 6.631 14.240 1.00 95.06 173 GLN A N 1
ATOM 1329 C CA . GLN A 1 173 ? -7.712 5.771 14.006 1.00 95.06 173 GLN A CA 1
ATOM 1330 C C . GLN A 1 173 ? -6.400 6.552 13.861 1.00 95.06 173 GLN A C 1
ATOM 1332 O O . GLN A 1 173 ? -5.319 5.988 14.042 1.00 95.06 173 GLN A O 1
ATOM 1337 N N . ALA A 1 174 ? -6.463 7.851 13.556 1.00 95.12 174 ALA A N 1
ATOM 1338 C CA . ALA A 1 174 ? -5.313 8.645 13.125 1.00 95.12 174 ALA A CA 1
ATOM 1339 C C . ALA A 1 174 ? -4.132 8.626 14.109 1.00 95.12 174 ALA A C 1
ATOM 1341 O O . ALA A 1 174 ? -2.974 8.594 13.691 1.00 95.12 174 ALA A O 1
ATOM 1342 N N . ARG A 1 175 ? -4.400 8.620 15.422 1.00 92.88 175 ARG A N 1
ATOM 1343 C CA . ARG A 1 175 ? -3.347 8.559 16.453 1.00 92.88 175 ARG A CA 1
ATOM 1344 C C . ARG A 1 175 ? -2.596 7.228 16.433 1.00 92.88 175 ARG A C 1
ATOM 1346 O O . ARG A 1 175 ? -1.370 7.219 16.537 1.00 92.88 175 ARG A O 1
ATOM 1353 N N . ASP A 1 176 ? -3.322 6.123 16.279 1.00 95.38 176 ASP A N 1
ATOM 1354 C CA . ASP A 1 176 ? -2.736 4.785 16.194 1.00 95.38 176 ASP A CA 1
ATOM 1355 C C . ASP A 1 176 ? -1.952 4.621 14.891 1.00 95.38 176 ASP A C 1
ATOM 1357 O O . ASP A 1 176 ? -0.821 4.139 14.915 1.00 95.38 176 ASP A O 1
ATOM 1361 N N . ILE A 1 177 ? -2.488 5.133 13.781 1.00 95.06 177 ILE A N 1
ATOM 1362 C CA . ILE A 1 177 ? -1.804 5.148 12.483 1.00 95.06 177 ILE A CA 1
ATOM 1363 C C . ILE A 1 177 ? -0.493 5.936 12.574 1.00 95.06 177 ILE A C 1
ATOM 1365 O O . ILE A 1 177 ? 0.563 5.371 12.303 1.00 95.06 177 ILE A O 1
ATOM 1369 N N . LYS A 1 178 ? -0.517 7.189 13.057 1.00 92.81 178 LYS A N 1
ATOM 1370 C CA . LYS A 1 178 ? 0.697 8.010 13.251 1.00 92.81 178 LYS A CA 1
ATOM 1371 C C . LYS A 1 178 ? 1.737 7.306 14.129 1.00 92.81 178 LYS A C 1
ATOM 1373 O O . LYS A 1 178 ? 2.940 7.397 13.880 1.00 92.81 178 LYS A O 1
ATOM 1378 N N . ARG A 1 179 ? 1.293 6.600 15.178 1.00 93.19 179 ARG A N 1
ATOM 1379 C CA . ARG A 1 179 ? 2.190 5.818 16.038 1.00 93.19 179 ARG A CA 1
ATOM 1380 C C . ARG A 1 179 ? 2.847 4.683 15.252 1.00 93.19 179 ARG A C 1
ATOM 1382 O O . ARG A 1 179 ? 4.066 4.530 15.323 1.00 93.19 179 ARG A O 1
ATOM 1389 N N . LEU A 1 180 ? 2.066 3.897 14.518 1.00 93.62 180 LEU A N 1
ATOM 1390 C CA . LEU A 1 180 ? 2.584 2.769 13.747 1.00 93.62 180 LEU A CA 1
ATOM 1391 C C . LEU A 1 180 ? 3.506 3.237 12.617 1.00 93.62 180 LEU A C 1
ATOM 1393 O O . LEU A 1 180 ? 4.590 2.683 12.484 1.00 93.62 180 LEU A O 1
ATOM 1397 N N . GLU A 1 181 ? 3.178 4.315 11.903 1.00 89.69 181 GLU A N 1
ATOM 1398 C CA . GLU A 1 181 ? 4.063 4.926 10.896 1.00 89.69 181 GLU A CA 1
ATOM 1399 C C . GLU A 1 181 ? 5.457 5.234 11.458 1.00 89.69 181 GLU A C 1
ATOM 1401 O O . GLU A 1 181 ? 6.467 5.013 10.790 1.00 89.69 181 GLU A O 1
ATOM 1406 N N . LYS A 1 182 ? 5.518 5.709 12.706 1.00 88.88 182 LYS A N 1
ATOM 1407 C CA . LYS A 1 182 ? 6.769 6.094 13.363 1.00 88.88 182 LYS A CA 1
ATOM 1408 C C . LYS A 1 182 ? 7.552 4.917 13.942 1.00 88.88 182 LYS A C 1
ATOM 1410 O O . LYS A 1 182 ? 8.781 4.948 13.927 1.00 88.88 182 LYS A O 1
ATOM 1415 N N . TYR A 1 183 ? 6.869 3.929 14.517 1.00 89.06 183 TYR A N 1
ATOM 1416 C CA . TYR A 1 183 ? 7.515 2.920 15.366 1.00 89.06 183 TYR A CA 1
ATOM 1417 C C . TYR A 1 183 ? 7.397 1.476 14.861 1.00 89.06 183 TYR A C 1
ATOM 1419 O O . TYR A 1 183 ? 8.147 0.625 15.337 1.00 89.06 183 TYR A O 1
ATOM 1427 N N . LYS A 1 184 ? 6.459 1.177 13.954 1.00 88.56 184 LYS A N 1
ATOM 1428 C CA . LYS A 1 184 ? 6.183 -0.176 13.442 1.00 88.56 184 LYS A CA 1
ATOM 1429 C C . LYS A 1 184 ? 5.421 -0.116 12.105 1.00 88.56 184 LYS A C 1
ATOM 1431 O O . LYS A 1 184 ? 4.278 -0.564 12.012 1.00 88.56 184 LYS A O 1
ATOM 1436 N N . LYS A 1 185 ? 6.027 0.508 11.084 1.00 86.38 185 LYS A N 1
ATOM 1437 C CA . LYS A 1 185 ? 5.356 0.806 9.800 1.00 86.38 185 LYS A CA 1
ATOM 1438 C C . LYS A 1 185 ? 4.829 -0.461 9.114 1.00 86.38 185 LYS A C 1
ATOM 1440 O O . LYS A 1 185 ? 3.767 -0.434 8.503 1.00 86.38 185 LYS A O 1
ATOM 1445 N N . ASP A 1 186 ? 5.532 -1.580 9.266 1.00 85.19 186 ASP A N 1
ATOM 1446 C CA . ASP A 1 186 ? 5.166 -2.880 8.699 1.00 85.19 186 ASP A CA 1
ATOM 1447 C C . ASP A 1 186 ? 3.825 -3.428 9.219 1.00 85.19 186 ASP A C 1
ATOM 1449 O O . ASP A 1 186 ? 3.156 -4.166 8.499 1.00 85.19 186 ASP A O 1
ATOM 1453 N N . ALA A 1 187 ? 3.382 -3.025 10.417 1.00 89.88 187 ALA A N 1
ATOM 1454 C CA . ALA A 1 187 ? 2.081 -3.419 10.969 1.00 89.88 187 ALA A CA 1
ATOM 1455 C C . ALA A 1 187 ? 0.882 -2.823 10.213 1.00 89.88 187 ALA A C 1
ATOM 1457 O O . ALA A 1 187 ? -0.228 -3.339 10.324 1.00 89.88 187 ALA A O 1
ATOM 1458 N N . LEU A 1 188 ? 1.093 -1.745 9.449 1.00 90.94 188 LEU A N 1
ATOM 1459 C CA . LEU A 1 188 ? 0.054 -1.145 8.610 1.00 90.94 188 LEU A CA 1
ATOM 1460 C C . LEU A 1 188 ? -0.174 -1.921 7.313 1.00 90.94 188 LEU A C 1
ATOM 1462 O O . LEU A 1 188 ? -1.108 -1.593 6.589 1.00 90.94 188 LEU A O 1
ATOM 1466 N N . THR A 1 189 ? 0.683 -2.903 7.010 1.00 91.12 189 THR A N 1
ATOM 1467 C CA . THR A 1 189 ? 0.645 -3.700 5.779 1.00 91.12 189 THR A CA 1
ATOM 1468 C C . THR A 1 189 ? 0.420 -2.832 4.538 1.00 91.12 189 THR A C 1
ATOM 1470 O O . THR A 1 189 ? -0.483 -3.087 3.755 1.00 91.12 189 THR A O 1
ATOM 1473 N N . MET A 1 190 ? 1.143 -1.719 4.423 1.00 88.75 190 MET A N 1
ATOM 1474 C CA . MET A 1 190 ? 1.011 -0.830 3.270 1.00 88.75 190 MET A CA 1
ATOM 1475 C C . MET A 1 190 ? 1.745 -1.452 2.086 1.00 88.75 190 MET A C 1
ATOM 1477 O O . MET A 1 190 ? 2.820 -2.012 2.269 1.00 88.75 190 MET A O 1
ATOM 1481 N N . GLY A 1 191 ? 1.141 -1.380 0.907 1.00 81.31 191 GLY A N 1
ATOM 1482 C CA . GLY A 1 191 ? 1.688 -1.879 -0.344 1.00 81.31 191 GLY A CA 1
ATOM 1483 C C . GLY A 1 191 ? 1.074 -1.121 -1.508 1.00 81.31 191 GLY A C 1
ATOM 1484 O O . GLY A 1 191 ? -0.042 -0.605 -1.416 1.00 81.31 191 GLY A O 1
ATOM 1485 N N . GLY A 1 192 ? 1.805 -1.017 -2.605 1.00 69.06 192 GLY A N 1
ATOM 1486 C CA . GLY A 1 192 ? 1.317 -0.266 -3.756 1.00 69.06 192 GLY A CA 1
ATOM 1487 C C . GLY A 1 192 ? 1.959 -0.707 -5.050 1.00 69.06 192 GLY A C 1
ATOM 1488 O O . GLY A 1 192 ? 1.271 -0.988 -6.028 1.00 69.06 192 GLY A O 1
ATOM 1489 N N . VAL A 1 193 ? 3.275 -0.812 -5.049 1.00 62.06 193 VAL A N 1
ATOM 1490 C CA . VAL A 1 193 ? 4.023 -1.111 -6.261 1.00 62.06 193 VAL A CA 1
ATOM 1491 C C . VAL A 1 193 ? 3.908 -2.606 -6.543 1.00 62.06 193 VAL A C 1
ATOM 1493 O O . VAL A 1 193 ? 4.418 -3.415 -5.762 1.00 62.06 193 VAL A O 1
ATOM 1496 N N . GLU A 1 194 ? 3.246 -2.953 -7.662 1.00 51.75 194 GLU A N 1
ATOM 1497 C CA . GLU A 1 194 ? 3.508 -4.215 -8.368 1.00 51.75 194 GLU A CA 1
ATOM 1498 C C . GLU A 1 194 ? 5.009 -4.427 -8.357 1.00 51.75 194 GLU A C 1
ATOM 1500 O O . GLU A 1 194 ? 5.725 -3.464 -8.625 1.00 51.75 194 GLU A O 1
ATOM 1505 N N . LYS A 1 195 ? 5.511 -5.628 -8.032 1.00 52.09 195 LYS A N 1
ATOM 1506 C CA . LYS A 1 195 ? 6.936 -5.936 -8.241 1.00 52.09 195 LYS A CA 1
ATOM 1507 C C . LYS A 1 195 ? 7.306 -5.371 -9.607 1.00 52.09 195 LYS A C 1
ATOM 1509 O O . LYS A 1 195 ? 6.800 -5.895 -10.596 1.00 52.09 195 LYS A O 1
ATOM 1514 N N . GLY A 1 196 ? 8.085 -4.279 -9.635 1.00 55.03 196 GLY A N 1
ATOM 1515 C CA . GLY A 1 196 ? 8.278 -3.513 -10.863 1.00 55.03 196 GLY A CA 1
ATOM 1516 C C . GLY A 1 196 ? 8.578 -4.487 -11.989 1.00 55.03 196 GLY A C 1
ATOM 1517 O O . GLY A 1 196 ? 9.350 -5.426 -11.769 1.00 55.03 196 GLY A O 1
ATOM 1518 N N . ALA A 1 197 ? 7.892 -4.341 -13.124 1.00 56.59 197 ALA A N 1
ATOM 1519 C CA . ALA A 1 197 ? 7.815 -5.374 -14.145 1.00 56.59 197 ALA A CA 1
ATOM 1520 C C . ALA A 1 197 ? 9.196 -6.001 -14.364 1.00 56.59 197 ALA A C 1
ATOM 1522 O O . ALA A 1 197 ? 10.179 -5.289 -14.603 1.00 56.59 197 ALA A O 1
ATOM 1523 N N . LYS A 1 198 ? 9.279 -7.330 -14.219 1.00 67.06 198 LYS A N 1
ATOM 1524 C CA . LYS A 1 198 ? 10.506 -8.064 -14.521 1.00 67.06 198 LYS A CA 1
ATOM 1525 C C . LYS A 1 198 ? 10.720 -7.993 -16.022 1.00 67.06 198 LYS A C 1
ATOM 1527 O O . LYS A 1 198 ? 10.074 -8.722 -16.768 1.00 67.06 198 LYS A O 1
ATOM 1532 N N . LEU A 1 199 ? 11.604 -7.104 -16.455 1.00 72.50 199 LEU A N 1
ATOM 1533 C CA . LEU A 1 199 ? 11.915 -6.932 -17.868 1.00 72.50 199 LEU A CA 1
ATOM 1534 C C . LEU A 1 199 ? 13.301 -7.486 -18.163 1.00 72.50 199 LEU A C 1
ATOM 1536 O O . LEU A 1 199 ? 14.236 -7.386 -17.361 1.00 72.50 199 LEU A O 1
ATOM 1540 N N . ASN A 1 200 ? 13.437 -8.047 -19.356 1.00 79.56 200 ASN A N 1
ATOM 1541 C CA . ASN A 1 200 ? 14.740 -8.353 -19.903 1.00 79.56 200 ASN A CA 1
ATOM 1542 C C . ASN A 1 200 ? 15.405 -7.026 -20.320 1.00 79.56 200 ASN A C 1
ATOM 1544 O O . ASN A 1 200 ? 14.840 -6.296 -21.139 1.00 79.56 200 ASN A O 1
ATOM 1548 N N . PRO A 1 201 ? 16.589 -6.677 -19.785 1.00 83.56 201 PRO A N 1
ATOM 1549 C CA . PRO A 1 201 ? 17.235 -5.406 -20.108 1.00 83.56 201 PRO A CA 1
ATOM 1550 C C . PRO A 1 201 ? 17.521 -5.240 -21.609 1.00 83.56 201 PRO A C 1
ATOM 1552 O O . PRO A 1 201 ? 17.497 -4.115 -22.106 1.00 83.56 201 PRO A O 1
ATOM 1555 N N . SER A 1 202 ? 17.727 -6.340 -22.340 1.00 82.25 202 SER A N 1
ATOM 1556 C CA . SER A 1 202 ? 17.977 -6.320 -23.789 1.00 82.25 202 SER A CA 1
ATOM 1557 C C . SER A 1 202 ? 16.745 -5.965 -24.637 1.00 82.25 202 SER A C 1
ATOM 1559 O O . SER A 1 202 ? 16.889 -5.563 -25.792 1.00 82.25 202 SER A O 1
ATOM 1561 N N . GLU A 1 203 ? 15.538 -6.053 -24.071 1.00 81.94 203 GLU A N 1
ATOM 1562 C CA . GLU A 1 203 ? 14.278 -5.703 -24.746 1.00 81.94 203 GLU A CA 1
ATOM 1563 C C . GLU A 1 203 ? 13.946 -4.207 -24.632 1.00 81.94 203 GLU A C 1
ATOM 1565 O O . GLU A 1 203 ? 13.043 -3.703 -25.305 1.00 81.94 203 GLU A O 1
ATOM 1570 N N . LEU A 1 204 ? 14.685 -3.466 -23.801 1.00 82.50 204 LEU A N 1
ATOM 1571 C CA . LEU A 1 204 ? 14.456 -2.044 -23.590 1.00 82.50 204 LEU A CA 1
ATOM 1572 C C . LEU A 1 204 ? 15.152 -1.170 -24.629 1.00 82.50 204 LEU A C 1
ATOM 1574 O O . LEU A 1 204 ? 16.355 -1.264 -24.875 1.00 82.50 204 LEU A O 1
ATOM 1578 N N . ARG A 1 205 ? 14.419 -0.178 -25.143 1.00 87.69 205 ARG A N 1
ATOM 1579 C CA . ARG A 1 205 ? 15.029 0.934 -25.872 1.00 87.69 205 ARG A CA 1
ATOM 1580 C C . ARG A 1 205 ? 15.751 1.854 -24.890 1.00 87.69 205 ARG A C 1
ATOM 1582 O O . ARG A 1 205 ? 15.174 2.329 -23.916 1.00 87.69 205 ARG A O 1
ATOM 1589 N N . LEU A 1 206 ? 17.003 2.189 -25.177 1.00 85.75 206 LEU A N 1
ATOM 1590 C CA . LEU A 1 206 ? 17.736 3.186 -24.401 1.00 85.75 206 LEU A CA 1
ATOM 1591 C C . LEU A 1 206 ? 17.398 4.597 -24.881 1.00 85.75 206 LEU A C 1
ATOM 1593 O O . LEU A 1 206 ? 17.365 4.874 -26.079 1.00 85.75 206 LEU A O 1
ATOM 1597 N N . SER A 1 207 ? 17.215 5.523 -23.941 1.00 83.38 207 SER A N 1
ATOM 1598 C CA . SER A 1 207 ? 16.985 6.943 -24.260 1.00 83.38 207 SER A CA 1
ATOM 1599 C C . SER A 1 207 ? 18.252 7.692 -24.704 1.00 83.38 207 SER A C 1
ATOM 1601 O O . SER A 1 207 ? 18.173 8.853 -25.095 1.00 83.38 207 SER A O 1
ATOM 1603 N N . GLN A 1 208 ? 19.431 7.067 -24.594 1.00 80.12 208 GLN A N 1
ATOM 1604 C CA . GLN A 1 208 ? 20.740 7.616 -24.968 1.00 80.12 208 GLN A CA 1
ATOM 1605 C C . GLN A 1 208 ? 21.662 6.477 -25.419 1.00 80.12 208 GLN A C 1
ATOM 1607 O O . GLN A 1 208 ? 21.590 5.375 -24.883 1.00 80.12 208 GLN A O 1
ATOM 1612 N N . THR A 1 209 ? 22.574 6.765 -26.346 1.00 75.25 209 THR A N 1
ATOM 1613 C CA . THR A 1 209 ? 23.521 5.788 -26.921 1.00 75.25 209 THR A CA 1
ATOM 1614 C C . THR A 1 209 ? 24.853 5.689 -26.176 1.00 75.25 209 THR A C 1
ATOM 1616 O O . THR A 1 209 ? 25.642 4.778 -26.422 1.00 75.25 209 THR A O 1
ATOM 1619 N N . SER A 1 210 ? 25.121 6.623 -25.262 1.00 75.88 210 SER A N 1
ATOM 1620 C CA . SER A 1 210 ? 26.325 6.629 -24.434 1.00 75.88 210 SER A CA 1
ATOM 1621 C C . SER A 1 210 ? 25.993 6.883 -22.972 1.00 75.88 210 SER A C 1
ATOM 1623 O O . SER A 1 210 ? 24.985 7.509 -22.629 1.00 75.88 210 SER A O 1
ATOM 1625 N N . ILE A 1 211 ? 26.868 6.385 -22.107 1.00 80.44 211 ILE A N 1
ATOM 1626 C CA . ILE A 1 211 ? 26.766 6.479 -20.656 1.00 80.44 211 ILE A CA 1
ATOM 1627 C C . ILE A 1 211 ? 28.072 7.003 -20.064 1.00 80.44 211 ILE A C 1
ATOM 1629 O O . ILE A 1 211 ? 29.157 6.865 -20.632 1.00 80.44 211 ILE A O 1
ATOM 1633 N N . ARG A 1 212 ? 27.976 7.645 -18.898 1.00 80.00 212 ARG A N 1
ATOM 1634 C CA . ARG A 1 212 ? 29.165 8.046 -18.137 1.00 80.00 212 ARG A CA 1
ATOM 1635 C C . ARG A 1 212 ? 29.798 6.813 -17.498 1.00 80.00 212 ARG A C 1
ATOM 1637 O O . ARG A 1 212 ? 29.076 5.972 -16.974 1.00 80.00 212 ARG A O 1
ATOM 1644 N N . SER A 1 213 ? 31.128 6.779 -17.460 1.00 77.62 213 SER A N 1
ATOM 1645 C CA . SER A 1 213 ? 31.913 5.707 -16.829 1.00 77.62 213 SER A CA 1
ATOM 1646 C C . SER A 1 213 ? 31.790 5.652 -15.304 1.00 77.62 213 SER A C 1
ATOM 1648 O O . SER A 1 213 ? 32.206 4.675 -14.692 1.00 77.62 213 SER A O 1
ATOM 1650 N N . LYS A 1 214 ? 31.225 6.692 -14.677 1.00 81.25 214 LYS A N 1
ATOM 1651 C CA . LYS A 1 214 ? 30.994 6.759 -13.232 1.00 81.25 214 LYS A CA 1
ATOM 1652 C C . LYS A 1 214 ? 29.566 7.190 -12.899 1.00 81.25 214 LYS A C 1
ATOM 1654 O O . LYS A 1 214 ? 28.924 7.953 -13.640 1.00 81.25 214 LYS A O 1
ATOM 1659 N N . THR A 1 215 ? 29.067 6.710 -11.768 1.00 75.88 215 THR A N 1
ATOM 1660 C CA . THR A 1 215 ? 27.824 7.158 -11.136 1.00 75.88 215 THR A CA 1
ATOM 1661 C C . THR A 1 215 ? 27.982 8.567 -10.538 1.00 75.88 215 THR A C 1
ATOM 1663 O O . THR A 1 215 ? 29.049 9.178 -10.617 1.00 75.88 215 THR A O 1
ATOM 1666 N N . ARG A 1 216 ? 26.905 9.146 -9.985 1.00 70.88 216 ARG A N 1
ATOM 1667 C CA . ARG A 1 216 ? 26.957 10.499 -9.383 1.00 70.88 216 ARG A CA 1
ATOM 1668 C C . ARG A 1 216 ? 27.831 10.531 -8.123 1.00 70.88 216 ARG A C 1
ATOM 1670 O O . ARG A 1 216 ? 28.485 11.531 -7.864 1.00 70.88 216 ARG A O 1
ATOM 1677 N N . ASP A 1 217 ? 27.831 9.433 -7.388 1.00 75.50 217 ASP A N 1
ATOM 1678 C CA . ASP A 1 217 ? 28.639 9.121 -6.207 1.00 75.50 217 ASP A CA 1
ATOM 1679 C C . ASP A 1 217 ? 30.073 8.672 -6.550 1.00 75.50 217 ASP A C 1
ATOM 1681 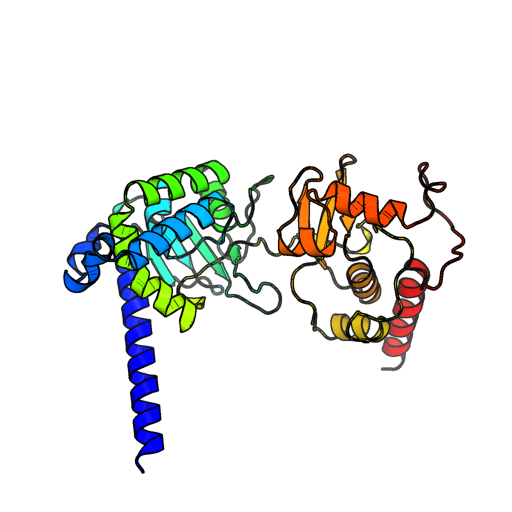O O . ASP A 1 217 ? 30.872 8.438 -5.653 1.00 75.50 217 ASP A O 1
ATOM 1685 N N . GLY A 1 218 ? 30.435 8.603 -7.837 1.00 78.56 218 GLY A N 1
ATOM 1686 C CA . GLY A 1 218 ? 31.799 8.301 -8.280 1.00 78.56 218 GLY A CA 1
ATOM 1687 C C . GLY A 1 218 ? 32.106 6.815 -8.480 1.00 78.56 218 GLY A C 1
ATOM 1688 O O . GLY A 1 218 ? 33.203 6.500 -8.949 1.00 78.56 218 GLY A O 1
ATOM 1689 N N . THR A 1 219 ? 31.151 5.924 -8.207 1.00 79.31 219 THR A N 1
ATOM 1690 C CA . THR A 1 219 ? 31.270 4.477 -8.426 1.00 79.31 219 THR A CA 1
ATOM 1691 C C . THR A 1 219 ? 31.481 4.172 -9.917 1.00 79.31 219 THR A C 1
ATOM 1693 O O . THR A 1 219 ? 30.694 4.638 -10.750 1.00 79.31 219 THR A O 1
ATOM 1696 N N . PRO A 1 220 ? 32.539 3.430 -10.298 1.00 85.81 220 PRO A N 1
ATOM 1697 C CA . PRO A 1 220 ? 32.729 2.963 -11.670 1.00 85.81 220 PRO A CA 1
ATOM 1698 C C . PRO A 1 220 ? 31.571 2.078 -12.130 1.00 85.81 220 PRO A C 1
ATOM 1700 O O . PRO A 1 220 ? 31.015 1.306 -11.351 1.00 85.81 220 PRO A O 1
ATOM 1703 N N . ILE A 1 221 ? 31.200 2.172 -13.400 1.00 83.50 221 ILE A N 1
ATOM 1704 C CA . ILE A 1 221 ? 30.059 1.416 -13.923 1.00 83.50 221 ILE A CA 1
ATOM 1705 C C . ILE A 1 221 ? 30.320 -0.100 -13.987 1.00 83.50 221 ILE A C 1
ATOM 1707 O O . ILE A 1 221 ? 29.397 -0.896 -13.834 1.00 83.50 221 ILE A O 1
ATOM 1711 N N . GLU A 1 222 ? 31.577 -0.510 -14.121 1.00 85.31 222 GLU A N 1
ATOM 1712 C CA . GLU A 1 222 ? 32.009 -1.905 -14.036 1.00 85.31 222 GLU A CA 1
ATOM 1713 C C . GLU A 1 222 ? 31.782 -2.460 -12.622 1.00 85.31 222 GLU A C 1
ATOM 1715 O O . GLU A 1 222 ? 31.267 -3.565 -12.461 1.00 85.31 222 GLU A O 1
ATOM 1720 N N . GLN A 1 223 ? 32.090 -1.657 -11.593 1.00 84.19 223 GLN A N 1
ATOM 1721 C CA . GLN A 1 223 ? 31.826 -2.008 -10.195 1.00 84.19 223 GLN A CA 1
ATOM 1722 C C . GLN A 1 223 ? 30.321 -2.141 -9.937 1.00 84.19 223 GLN A C 1
ATOM 1724 O O . GLN A 1 223 ? 29.898 -3.058 -9.242 1.00 84.19 223 GLN A O 1
ATOM 1729 N N . LEU A 1 224 ? 29.504 -1.270 -10.538 1.00 83.12 224 LEU A N 1
ATOM 1730 C CA . LEU A 1 224 ? 28.046 -1.373 -10.455 1.00 83.12 224 LEU A CA 1
ATOM 1731 C C . LEU A 1 224 ? 27.532 -2.700 -11.043 1.00 83.12 224 LEU A C 1
ATOM 1733 O O . LEU A 1 224 ? 26.674 -3.335 -10.437 1.00 83.12 224 LEU A O 1
ATOM 1737 N N . ALA A 1 225 ? 28.055 -3.134 -12.194 1.00 84.38 225 ALA A N 1
ATOM 1738 C CA . ALA A 1 225 ? 27.679 -4.414 -12.801 1.00 84.38 225 ALA A CA 1
ATOM 1739 C C . ALA A 1 225 ? 28.115 -5.616 -11.941 1.00 84.38 225 ALA A C 1
ATOM 1741 O O . ALA A 1 225 ? 27.365 -6.582 -11.800 1.00 84.38 225 ALA A O 1
ATOM 1742 N N . GLU A 1 226 ? 29.300 -5.552 -11.325 1.00 83.00 226 GLU A N 1
ATOM 1743 C CA . GLU A 1 226 ? 29.755 -6.578 -10.379 1.00 83.00 226 GLU A CA 1
ATOM 1744 C C . GLU A 1 226 ? 28.879 -6.659 -9.127 1.00 83.00 226 GLU A C 1
ATOM 1746 O O . GLU A 1 226 ? 28.551 -7.761 -8.684 1.00 83.00 226 GLU A O 1
ATOM 1751 N N . ASP A 1 227 ? 28.492 -5.514 -8.565 1.00 77.56 227 ASP A N 1
ATOM 1752 C CA . ASP A 1 227 ? 27.619 -5.449 -7.392 1.00 77.56 227 ASP A CA 1
ATOM 1753 C C . ASP A 1 227 ? 26.239 -6.053 -7.702 1.00 77.56 227 ASP A C 1
ATOM 1755 O O . ASP A 1 227 ? 25.742 -6.876 -6.930 1.00 77.56 227 ASP A O 1
ATOM 1759 N N . ILE A 1 228 ? 25.672 -5.731 -8.874 1.00 76.94 228 ILE A N 1
ATOM 1760 C CA . ILE A 1 228 ? 24.419 -6.321 -9.371 1.00 76.94 228 ILE A CA 1
ATOM 1761 C C . ILE A 1 228 ? 24.550 -7.845 -9.486 1.00 76.94 228 ILE A C 1
ATOM 1763 O O . ILE A 1 228 ? 23.698 -8.575 -8.981 1.00 76.94 228 ILE A O 1
ATOM 1767 N N . LYS A 1 229 ? 25.639 -8.342 -10.088 1.00 77.50 229 LYS A N 1
ATOM 1768 C CA . LYS A 1 229 ? 25.868 -9.783 -10.275 1.00 77.50 229 LYS A CA 1
ATOM 1769 C C . LYS A 1 229 ? 26.040 -10.547 -8.954 1.00 77.50 229 LYS A C 1
ATOM 1771 O O . LYS A 1 229 ? 25.666 -11.711 -8.873 1.00 77.50 229 LYS A O 1
ATOM 1776 N N . LYS A 1 230 ? 26.579 -9.907 -7.910 1.00 73.88 230 LYS A N 1
ATOM 1777 C CA . LYS A 1 230 ? 26.788 -10.498 -6.570 1.00 73.88 230 LYS A CA 1
ATOM 1778 C C . LYS A 1 230 ? 25.531 -10.495 -5.683 1.00 73.88 230 LYS A C 1
ATOM 1780 O O . LYS A 1 230 ? 25.633 -10.802 -4.499 1.00 73.88 230 LYS A O 1
ATOM 1785 N N . GLY A 1 231 ? 24.362 -10.158 -6.231 1.00 59.12 231 GLY A N 1
ATOM 1786 C CA . GLY A 1 231 ? 23.098 -10.138 -5.489 1.00 59.12 231 GLY A CA 1
ATOM 1787 C C . GLY A 1 231 ? 22.814 -8.813 -4.783 1.00 59.12 231 GLY A C 1
ATOM 1788 O O . GLY A 1 231 ? 22.038 -8.777 -3.834 1.00 59.12 231 GLY A O 1
ATOM 1789 N N . GLY A 1 232 ? 23.451 -7.721 -5.212 1.00 53.38 232 GLY A N 1
ATOM 1790 C CA . GLY A 1 232 ? 23.250 -6.401 -4.630 1.00 53.38 232 GLY A CA 1
ATOM 1791 C C . GLY A 1 232 ? 22.841 -5.365 -5.664 1.00 53.38 232 GLY A C 1
ATOM 1792 O O . GLY A 1 232 ? 23.692 -4.656 -6.201 1.00 53.38 232 GLY A O 1
ATOM 1793 N N . PHE A 1 233 ? 21.537 -5.161 -5.855 1.00 52.53 233 PHE A N 1
ATOM 1794 C CA . PHE A 1 233 ? 21.070 -3.872 -6.354 1.00 52.53 233 PHE A CA 1
ATOM 1795 C C . PHE A 1 233 ? 21.134 -2.850 -5.207 1.00 52.53 233 PHE A C 1
ATOM 1797 O O . PHE A 1 233 ? 20.263 -2.791 -4.348 1.00 52.53 233 PHE A O 1
ATOM 1804 N N . LYS A 1 234 ? 22.199 -2.042 -5.158 1.00 49.56 234 LYS A N 1
ATOM 1805 C CA . LYS A 1 234 ? 22.371 -0.971 -4.150 1.00 49.56 234 LYS A CA 1
ATOM 1806 C C . LYS A 1 234 ? 21.808 0.389 -4.597 1.00 49.56 234 LYS A C 1
ATOM 1808 O O . LYS A 1 234 ? 22.145 1.423 -4.021 1.00 49.56 234 LYS A O 1
ATOM 1813 N N . GLY A 1 235 ? 20.994 0.415 -5.654 1.00 49.28 235 GLY A N 1
ATOM 1814 C CA . GLY A 1 235 ? 20.320 1.623 -6.132 1.00 49.28 235 GLY A CA 1
ATOM 1815 C C . GLY A 1 235 ? 19.012 1.879 -5.382 1.00 49.28 235 GLY A C 1
ATOM 1816 O O . GLY A 1 235 ? 18.362 0.949 -4.922 1.00 49.28 235 GLY A O 1
ATOM 1817 N N . LYS A 1 236 ? 18.592 3.144 -5.260 1.00 47.88 236 LYS A N 1
ATOM 1818 C CA . LYS A 1 236 ? 17.240 3.461 -4.775 1.00 47.88 236 LYS A CA 1
ATOM 1819 C C . LYS A 1 236 ? 16.215 3.130 -5.870 1.00 47.88 236 LYS A C 1
ATOM 1821 O O . LYS A 1 236 ? 16.247 3.775 -6.916 1.00 47.88 236 LYS A O 1
ATOM 1826 N N . GLY A 1 237 ? 15.316 2.185 -5.593 1.00 58.56 237 GLY A N 1
ATOM 1827 C CA . GLY A 1 237 ? 14.077 1.943 -6.346 1.00 58.56 237 GLY A CA 1
ATOM 1828 C C . GLY A 1 237 ? 14.230 1.271 -7.716 1.00 58.56 237 GLY A C 1
ATOM 1829 O O . GLY A 1 237 ? 15.340 1.081 -8.224 1.00 58.56 237 GLY A O 1
ATOM 1830 N N . ALA A 1 238 ? 13.086 0.936 -8.314 1.00 68.75 238 ALA A N 1
ATOM 1831 C CA . ALA A 1 238 ? 12.986 0.344 -9.643 1.00 68.75 238 ALA A CA 1
ATOM 1832 C C . ALA A 1 238 ? 13.572 1.259 -10.743 1.00 68.75 238 ALA A C 1
ATOM 1834 O O . ALA A 1 238 ? 13.904 2.437 -10.539 1.00 68.75 238 ALA A O 1
ATOM 1835 N N . ILE A 1 239 ? 13.791 0.692 -11.929 1.00 77.81 239 ILE A N 1
ATOM 1836 C CA . ILE A 1 239 ? 14.211 1.444 -13.114 1.00 77.81 239 ILE A CA 1
ATOM 1837 C C . ILE A 1 239 ? 12.978 2.078 -13.755 1.00 77.81 239 ILE A C 1
ATOM 1839 O O . ILE A 1 239 ? 12.064 1.380 -14.167 1.00 77.81 239 ILE A O 1
ATOM 1843 N N . ASN A 1 240 ? 12.993 3.398 -13.922 1.00 82.88 240 ASN A N 1
ATOM 1844 C CA . ASN A 1 240 ? 11.911 4.105 -14.603 1.00 82.88 240 ASN A CA 1
ATOM 1845 C C . ASN A 1 240 ? 11.959 3.836 -16.113 1.00 82.88 240 ASN A C 1
ATOM 1847 O O . ASN A 1 240 ? 12.951 4.161 -16.787 1.00 82.88 240 ASN A O 1
ATOM 1851 N N . VAL A 1 241 ? 10.880 3.269 -16.635 1.00 83.62 241 VAL A N 1
ATOM 1852 C CA . VAL A 1 241 ? 10.676 2.897 -18.034 1.00 83.62 241 VAL A CA 1
ATOM 1853 C C . VAL A 1 241 ? 9.413 3.586 -18.536 1.00 83.62 241 VAL A C 1
ATOM 1855 O O . VAL A 1 241 ? 8.447 3.733 -17.807 1.00 83.62 241 VAL A O 1
ATOM 1858 N N . VAL A 1 242 ? 9.418 4.033 -19.787 1.00 83.19 242 VAL A N 1
ATOM 1859 C CA . VAL A 1 242 ? 8.271 4.701 -20.408 1.00 83.19 242 VAL A CA 1
ATOM 1860 C C . VAL A 1 242 ? 7.781 3.864 -21.577 1.00 83.19 242 VAL A C 1
ATOM 1862 O O . VAL A 1 242 ? 8.569 3.560 -22.481 1.00 83.19 242 VAL A O 1
ATOM 1865 N N . ARG A 1 243 ? 6.497 3.504 -21.590 1.00 83.19 243 ARG A N 1
ATOM 1866 C CA . ARG A 1 243 ? 5.841 2.966 -22.782 1.00 83.19 243 ARG A CA 1
ATOM 1867 C C . ARG A 1 243 ? 5.573 4.120 -23.732 1.00 83.19 243 ARG A C 1
ATOM 1869 O O . ARG A 1 243 ? 4.801 5.017 -23.436 1.00 83.19 243 ARG A O 1
ATOM 1876 N N . MET A 1 244 ? 6.273 4.129 -24.857 1.00 83.88 244 MET A N 1
ATOM 1877 C CA . MET A 1 244 ? 6.160 5.193 -25.854 1.00 83.88 244 MET A CA 1
ATOM 1878 C C . MET A 1 244 ? 4.953 4.952 -26.781 1.00 83.88 244 MET A C 1
ATOM 1880 O O . MET A 1 244 ? 4.473 3.821 -26.850 1.00 83.88 244 MET A O 1
ATOM 1884 N N . PRO A 1 245 ? 4.495 5.959 -27.557 1.00 71.50 245 PRO A N 1
ATOM 1885 C CA . PRO A 1 245 ? 3.339 5.809 -28.456 1.00 71.50 245 PRO A CA 1
ATOM 1886 C C . PRO A 1 245 ? 3.478 4.692 -29.504 1.00 71.50 245 PRO A C 1
ATOM 1888 O O . PRO A 1 245 ? 2.487 4.200 -30.026 1.00 71.50 245 PRO A O 1
ATOM 1891 N N . ASP A 1 246 ? 4.711 4.278 -29.816 1.00 74.94 246 ASP A N 1
ATOM 1892 C CA . ASP A 1 246 ? 5.011 3.146 -30.702 1.00 74.94 246 ASP A CA 1
ATOM 1893 C C . ASP A 1 246 ? 4.910 1.774 -30.004 1.00 74.94 246 ASP A C 1
ATOM 1895 O O . ASP A 1 246 ? 5.334 0.763 -30.561 1.00 74.94 246 ASP A O 1
ATOM 1899 N N . GLY A 1 247 ? 4.406 1.738 -28.767 1.00 73.06 247 GLY A N 1
ATOM 1900 C CA . GLY A 1 247 ? 4.272 0.546 -27.931 1.00 73.06 247 GLY A CA 1
ATOM 1901 C C . GLY A 1 247 ? 5.582 0.059 -27.305 1.00 73.06 247 GLY A C 1
ATOM 1902 O O . GLY A 1 247 ? 5.559 -0.871 -26.498 1.00 73.06 247 GLY A O 1
ATOM 1903 N N . LYS A 1 248 ? 6.730 0.670 -27.635 1.00 80.25 248 LYS A N 1
ATOM 1904 C CA . LYS A 1 248 ? 8.047 0.218 -27.162 1.00 80.25 248 LYS A CA 1
ATOM 1905 C C . LYS A 1 248 ? 8.399 0.810 -25.803 1.00 80.25 248 LYS A C 1
ATOM 1907 O O . LYS A 1 248 ? 8.278 2.015 -25.572 1.00 80.25 248 LYS A O 1
ATOM 1912 N N . LEU A 1 249 ? 8.955 -0.032 -24.938 1.00 84.56 249 LEU A N 1
ATOM 1913 C CA . LEU A 1 249 ? 9.455 0.355 -23.623 1.00 84.56 249 LEU A CA 1
ATOM 1914 C C . LEU A 1 249 ? 10.813 1.054 -23.739 1.00 84.56 249 LEU A C 1
ATOM 1916 O O . LEU A 1 249 ? 11.736 0.548 -24.377 1.00 84.56 249 LEU A O 1
ATOM 1920 N N . THR A 1 250 ? 10.932 2.241 -23.144 1.00 86.88 250 THR A N 1
ATOM 1921 C CA . THR A 1 250 ? 12.126 3.091 -23.230 1.00 86.88 250 THR A CA 1
ATOM 1922 C C . THR A 1 250 ? 12.638 3.480 -21.849 1.00 86.88 250 THR A C 1
ATOM 1924 O O . THR A 1 250 ? 11.925 4.101 -21.069 1.00 86.88 250 THR A O 1
ATOM 1927 N N . ALA A 1 251 ? 13.891 3.153 -21.543 1.00 88.44 251 ALA A N 1
ATOM 1928 C CA . ALA A 1 251 ? 14.488 3.405 -20.238 1.00 88.44 251 ALA A CA 1
ATOM 1929 C C . ALA A 1 251 ? 14.900 4.869 -20.042 1.00 88.44 251 ALA A C 1
ATOM 1931 O O . ALA A 1 251 ? 15.554 5.476 -20.901 1.00 88.44 251 ALA A O 1
ATOM 1932 N N . LEU A 1 252 ? 14.622 5.415 -18.858 1.00 85.44 252 LEU A N 1
ATOM 1933 C CA . LEU A 1 252 ? 15.175 6.698 -18.421 1.00 85.44 252 LEU A CA 1
ATOM 1934 C C . LEU A 1 252 ? 16.555 6.542 -17.759 1.00 85.44 252 LEU A C 1
ATOM 1936 O O . LEU A 1 252 ? 17.359 7.474 -17.814 1.00 85.44 252 LEU A O 1
ATOM 1940 N N . ASP A 1 253 ? 16.878 5.367 -17.206 1.00 84.44 253 ASP A N 1
ATOM 1941 C CA . ASP A 1 253 ? 18.182 5.079 -16.591 1.00 84.44 253 ASP A CA 1
ATOM 1942 C C . ASP A 1 253 ? 19.025 4.071 -17.386 1.00 84.44 253 ASP A C 1
ATOM 1944 O O . ASP A 1 253 ? 19.150 2.895 -17.046 1.00 84.44 253 ASP A O 1
ATOM 1948 N N . ASN A 1 254 ? 19.676 4.563 -18.438 1.00 86.44 254 ASN A N 1
ATOM 1949 C CA . ASN A 1 254 ? 20.474 3.717 -19.330 1.00 86.44 254 ASN A CA 1
ATOM 1950 C C . ASN A 1 254 ? 21.704 3.094 -18.653 1.00 86.44 254 ASN A C 1
ATOM 1952 O O . ASN A 1 254 ? 22.206 2.089 -19.138 1.00 86.44 254 ASN A O 1
ATOM 1956 N N . ARG A 1 255 ? 22.217 3.672 -17.555 1.00 84.50 255 ARG A N 1
ATOM 1957 C CA . ARG A 1 255 ? 23.382 3.104 -16.850 1.00 84.50 255 ARG A CA 1
ATOM 1958 C C . ARG A 1 255 ? 22.993 1.853 -16.086 1.00 84.50 255 ARG A C 1
ATOM 1960 O O . ARG A 1 255 ? 23.700 0.857 -16.177 1.00 84.50 255 ARG A O 1
ATOM 1967 N N . ARG A 1 256 ? 21.878 1.909 -15.348 1.00 82.56 256 ARG A N 1
ATOM 1968 C CA . ARG A 1 256 ? 21.361 0.737 -14.636 1.00 82.56 256 ARG A CA 1
ATOM 1969 C C . ARG A 1 256 ? 20.932 -0.354 -15.615 1.00 82.56 256 ARG A C 1
ATOM 1971 O O . ARG A 1 256 ? 21.272 -1.508 -15.383 1.00 82.56 256 ARG A O 1
ATOM 1978 N N . VAL A 1 257 ? 20.296 0.002 -16.735 1.00 87.38 257 VAL A N 1
ATOM 1979 C CA . VAL A 1 257 ? 19.970 -0.975 -17.792 1.00 87.38 257 VAL A CA 1
ATOM 1980 C C . VAL A 1 257 ? 21.235 -1.601 -18.385 1.00 87.38 257 VAL A C 1
ATOM 1982 O O . VAL A 1 257 ? 21.326 -2.815 -18.464 1.00 87.38 257 VAL A O 1
ATOM 1985 N N . ALA A 1 258 ? 22.263 -0.812 -18.710 1.00 86.62 258 ALA A N 1
ATOM 1986 C CA . ALA A 1 258 ? 23.513 -1.355 -19.245 1.00 86.62 258 ALA A CA 1
ATOM 1987 C C . ALA A 1 258 ? 24.243 -2.280 -18.253 1.00 86.62 258 ALA A C 1
ATOM 1989 O O . ALA A 1 258 ? 24.780 -3.313 -18.644 1.00 86.62 258 ALA A O 1
ATOM 1990 N N . ALA A 1 259 ? 24.279 -1.921 -16.967 1.00 85.62 259 ALA A N 1
ATOM 1991 C CA . ALA A 1 259 ? 24.942 -2.724 -15.942 1.00 85.62 259 ALA A CA 1
ATOM 1992 C C . ALA A 1 259 ? 24.201 -4.043 -15.658 1.00 85.62 259 ALA A C 1
ATOM 1994 O O . ALA A 1 259 ? 24.843 -5.074 -15.478 1.00 85.62 259 ALA A O 1
ATOM 1995 N N . THR A 1 260 ? 22.865 -4.020 -15.659 1.00 84.88 260 THR A N 1
ATOM 1996 C CA . THR A 1 260 ? 22.024 -5.223 -15.510 1.00 84.88 260 THR A CA 1
ATOM 1997 C C . THR A 1 260 ? 22.104 -6.130 -16.738 1.00 84.88 260 THR A C 1
ATOM 1999 O O . THR A 1 260 ? 22.273 -7.336 -16.579 1.00 84.88 260 THR A O 1
ATOM 2002 N N . ASP A 1 261 ? 22.118 -5.560 -17.949 1.00 88.06 261 ASP A N 1
ATOM 2003 C CA . ASP A 1 261 ? 22.346 -6.293 -19.202 1.00 88.06 261 ASP A CA 1
ATOM 2004 C C . ASP A 1 261 ? 23.711 -6.998 -19.203 1.00 88.06 261 ASP A C 1
ATOM 2006 O O . ASP A 1 261 ? 23.817 -8.194 -19.482 1.00 88.06 261 ASP A O 1
ATOM 2010 N N . ALA A 1 262 ? 24.766 -6.280 -18.810 1.00 86.00 262 ALA A N 1
ATOM 2011 C CA . ALA A 1 262 ? 26.109 -6.837 -18.688 1.00 86.00 262 ALA A CA 1
ATOM 2012 C C . ALA A 1 262 ? 26.201 -7.958 -17.639 1.00 86.00 262 ALA A C 1
ATOM 2014 O O . ALA A 1 262 ? 26.961 -8.909 -17.823 1.00 86.00 262 ALA A O 1
ATOM 2015 N N . ALA A 1 263 ? 25.446 -7.841 -16.545 1.00 84.44 263 ALA A N 1
ATOM 2016 C CA . ALA A 1 263 ? 25.385 -8.829 -15.472 1.00 84.44 263 ALA A CA 1
ATOM 2017 C C . ALA A 1 263 ? 24.458 -10.018 -15.770 1.00 84.44 263 ALA A C 1
ATOM 2019 O O . ALA A 1 263 ? 24.493 -10.982 -15.009 1.00 84.44 263 ALA A O 1
ATOM 2020 N N . GLU A 1 264 ? 23.667 -9.956 -16.848 1.00 82.00 264 GLU A N 1
ATOM 2021 C CA . GLU A 1 264 ? 22.638 -10.947 -17.201 1.00 82.00 264 GLU A CA 1
ATOM 2022 C C . GLU A 1 264 ? 21.584 -11.122 -16.093 1.00 82.00 264 GLU A C 1
ATOM 2024 O O . GLU A 1 264 ? 21.085 -12.215 -15.835 1.00 82.00 264 GLU A O 1
ATOM 2029 N N . VAL A 1 265 ? 21.242 -10.017 -15.426 1.00 77.81 265 VAL A N 1
ATOM 2030 C CA . VAL A 1 265 ? 20.239 -9.969 -14.355 1.00 77.81 265 VAL A CA 1
ATOM 2031 C C . VAL A 1 265 ? 18.998 -9.233 -14.874 1.00 77.81 265 VAL A C 1
ATOM 2033 O O . VAL A 1 265 ? 19.147 -8.163 -15.473 1.00 77.81 265 VAL A O 1
ATOM 2036 N N . PRO A 1 266 ? 17.775 -9.763 -14.667 1.00 74.00 266 PRO A N 1
ATOM 2037 C CA . PRO A 1 266 ? 16.553 -9.068 -15.057 1.00 74.00 266 PRO A CA 1
ATOM 2038 C C . PRO A 1 266 ? 16.410 -7.749 -14.297 1.00 74.00 266 PRO A C 1
ATOM 2040 O O . PRO A 1 266 ? 16.867 -7.615 -13.160 1.00 74.00 266 PRO A O 1
ATOM 2043 N N . ILE A 1 267 ? 15.739 -6.776 -14.907 1.00 75.69 267 ILE A N 1
ATOM 2044 C CA . ILE A 1 267 ? 15.455 -5.509 -14.238 1.00 75.69 267 ILE A CA 1
ATOM 2045 C C . ILE A 1 267 ? 14.097 -5.548 -13.551 1.00 75.69 267 ILE A C 1
ATOM 2047 O O . ILE A 1 267 ? 13.179 -6.213 -14.019 1.00 75.69 267 ILE A O 1
ATOM 2051 N N . ILE A 1 268 ? 13.971 -4.769 -12.484 1.00 72.44 268 ILE A N 1
ATOM 2052 C CA . ILE A 1 268 ? 12.696 -4.405 -11.868 1.00 72.44 268 ILE A CA 1
ATOM 2053 C C . ILE A 1 268 ? 12.383 -2.982 -12.330 1.00 72.44 268 ILE A C 1
ATOM 2055 O O . ILE A 1 268 ? 13.212 -2.087 -12.124 1.00 72.44 268 ILE A O 1
ATOM 2059 N N . ALA A 1 269 ? 11.248 -2.779 -13.001 1.00 73.38 269 ALA A N 1
ATOM 2060 C CA . ALA A 1 269 ? 10.915 -1.509 -13.645 1.00 73.38 269 ALA A CA 1
ATOM 2061 C C . ALA A 1 269 ? 9.572 -0.906 -13.209 1.00 73.38 269 ALA A C 1
ATOM 2063 O O . ALA A 1 269 ? 8.562 -1.600 -13.190 1.00 73.38 269 ALA A O 1
ATOM 2064 N N . ASP A 1 270 ? 9.554 0.407 -12.979 1.00 74.50 270 ASP A N 1
ATOM 2065 C CA . ASP A 1 270 ? 8.316 1.189 -12.922 1.00 74.50 270 ASP A CA 1
ATOM 2066 C C . ASP A 1 270 ? 8.000 1.654 -14.348 1.00 74.50 270 ASP A C 1
ATOM 2068 O O . ASP A 1 270 ? 8.818 2.348 -14.965 1.00 74.50 270 ASP A O 1
ATOM 2072 N N . ILE A 1 271 ? 6.859 1.230 -14.900 1.00 78.44 271 ILE A N 1
ATOM 2073 C CA . ILE A 1 271 ? 6.446 1.568 -16.268 1.00 78.44 271 ILE A CA 1
ATOM 2074 C C . ILE A 1 271 ? 5.438 2.715 -16.221 1.00 78.44 271 ILE A C 1
ATOM 2076 O O . ILE A 1 271 ? 4.372 2.567 -15.638 1.00 78.44 271 ILE A O 1
ATOM 2080 N N . TYR A 1 272 ? 5.773 3.820 -16.881 1.00 80.00 272 TYR A N 1
ATOM 2081 C CA . TYR A 1 272 ? 4.900 4.977 -17.074 1.00 80.00 272 TYR A CA 1
ATOM 2082 C C . TYR A 1 272 ? 4.348 4.992 -18.498 1.00 80.00 272 TYR A C 1
ATOM 2084 O O . TYR A 1 272 ? 5.092 4.724 -19.452 1.00 80.00 272 TYR A O 1
ATOM 2092 N N . GLU A 1 273 ? 3.082 5.357 -18.662 1.00 79.88 273 GLU A N 1
ATOM 2093 C CA . GLU A 1 273 ? 2.537 5.651 -19.992 1.00 79.88 273 GLU A CA 1
ATOM 2094 C C . GL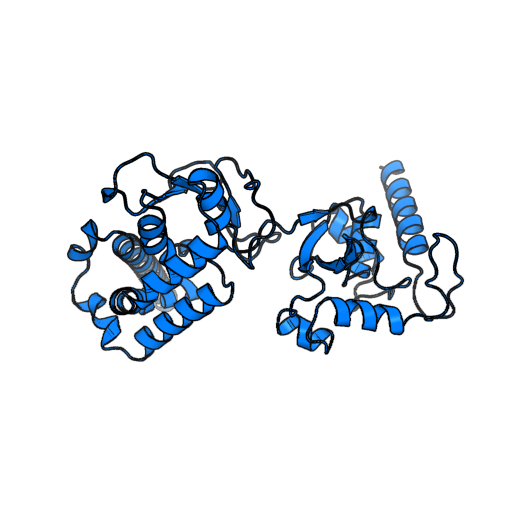U A 1 273 ? 3.081 6.997 -20.502 1.00 79.88 273 GLU A C 1
ATOM 2096 O O . GLU A 1 273 ? 3.496 7.864 -19.731 1.00 79.88 273 GLU A O 1
ATOM 2101 N N . HIS A 1 274 ? 3.182 7.171 -21.822 1.00 74.00 274 HIS A N 1
ATOM 2102 C CA . HIS A 1 274 ? 3.913 8.308 -22.397 1.00 74.00 274 HIS A CA 1
ATOM 2103 C C . HIS A 1 274 ? 3.335 9.681 -22.001 1.00 74.00 274 HIS A C 1
ATOM 2105 O O . HIS A 1 274 ? 4.084 10.652 -21.853 1.00 74.00 274 HIS A O 1
ATOM 2111 N N . ASP A 1 275 ? 2.018 9.772 -21.858 1.00 78.19 275 ASP A N 1
ATOM 2112 C CA . ASP A 1 275 ? 1.265 10.972 -21.494 1.00 78.19 275 ASP A CA 1
ATOM 2113 C C . ASP A 1 275 ? 1.125 11.163 -19.977 1.00 78.19 275 ASP A C 1
ATOM 2115 O O . ASP A 1 275 ? 0.702 12.231 -19.535 1.00 78.19 275 ASP A O 1
ATOM 2119 N N . GLU A 1 276 ? 1.555 10.184 -19.180 1.00 76.19 276 GLU A N 1
ATOM 2120 C CA . GLU A 1 276 ? 1.504 10.243 -17.725 1.00 76.19 276 GLU A CA 1
ATOM 2121 C C . GLU A 1 276 ? 2.429 11.340 -17.174 1.00 76.19 276 GLU A C 1
ATOM 2123 O O . GLU A 1 276 ? 3.566 11.541 -17.633 1.00 76.19 276 GLU A O 1
ATOM 2128 N N . MET A 1 277 ? 1.947 12.047 -16.147 1.00 76.19 277 MET A N 1
ATOM 2129 C CA . MET A 1 277 ? 2.788 12.935 -15.354 1.00 76.19 277 MET A CA 1
ATOM 2130 C C . MET A 1 277 ? 3.787 12.121 -14.536 1.00 76.19 277 MET A C 1
ATOM 2132 O O . MET A 1 277 ? 3.422 11.199 -13.810 1.00 76.19 277 MET A O 1
ATOM 2136 N N . LEU A 1 278 ? 5.062 12.498 -14.602 1.00 70.50 278 LEU A N 1
ATOM 2137 C CA . LEU A 1 278 ? 6.075 11.866 -13.768 1.00 70.50 278 LEU A CA 1
ATOM 2138 C C . LEU A 1 278 ? 5.832 12.200 -12.285 1.00 70.50 278 LEU A C 1
ATOM 2140 O O . LEU A 1 278 ? 5.376 13.297 -11.974 1.00 70.50 278 LEU A O 1
ATOM 2144 N N . PRO A 1 279 ? 6.195 11.313 -11.350 1.00 70.00 279 PRO A N 1
ATOM 2145 C CA . PRO A 1 279 ? 6.306 11.644 -9.931 1.00 70.00 279 PRO A CA 1
ATOM 2146 C C . PRO A 1 279 ? 7.146 12.908 -9.679 1.00 70.00 279 PRO A C 1
ATOM 2148 O O . PRO A 1 279 ? 8.127 13.151 -10.383 1.00 70.00 279 PRO A O 1
ATOM 2151 N N . GLU A 1 280 ? 6.785 13.712 -8.673 1.00 67.31 280 GLU A N 1
ATOM 2152 C CA . GLU A 1 280 ? 7.405 15.019 -8.381 1.00 67.31 280 GLU A CA 1
ATOM 2153 C C . GLU A 1 280 ? 8.939 14.944 -8.219 1.00 67.31 280 GLU A C 1
ATOM 2155 O O . GLU A 1 280 ? 9.686 15.788 -8.728 1.00 67.31 280 GLU A O 1
ATOM 2160 N N . ASP A 1 281 ? 9.436 13.877 -7.594 1.00 65.50 281 ASP A N 1
ATOM 2161 C CA . ASP A 1 281 ? 10.865 13.603 -7.430 1.00 65.50 281 ASP A CA 1
ATOM 2162 C C . ASP A 1 281 ? 11.583 13.374 -8.774 1.00 65.50 281 ASP A C 1
ATOM 2164 O O . ASP A 1 281 ? 12.736 13.791 -8.957 1.00 65.50 281 ASP A O 1
ATOM 2168 N N . LEU A 1 282 ? 10.894 12.783 -9.756 1.00 69.06 282 LEU A N 1
ATOM 2169 C CA . LEU A 1 282 ? 11.387 12.621 -11.123 1.00 69.06 282 LEU A CA 1
ATOM 2170 C C . LEU A 1 282 ? 11.214 13.894 -11.957 1.00 69.06 282 LEU A C 1
ATOM 2172 O O . LEU A 1 282 ? 12.116 14.222 -12.737 1.00 69.06 282 LEU A O 1
ATOM 2176 N N . GLN A 1 283 ? 10.130 14.651 -11.768 1.00 70.06 283 GLN A N 1
ATOM 2177 C CA . GLN A 1 283 ? 9.934 15.938 -12.440 1.00 70.06 283 GLN A CA 1
ATOM 2178 C C . GLN A 1 283 ? 11.082 16.898 -12.124 1.00 70.06 283 GLN A C 1
ATOM 2180 O O . GLN A 1 283 ? 11.644 17.503 -13.037 1.00 70.06 283 GLN A O 1
ATOM 2185 N N . GLY A 1 284 ? 11.522 16.971 -10.863 1.00 64.31 2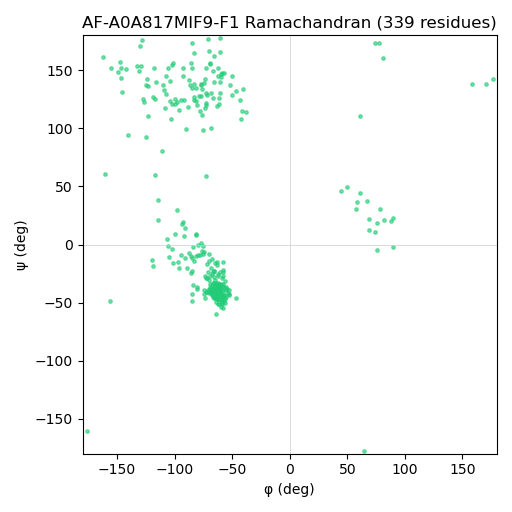84 GLY A N 1
ATOM 2186 C CA . GLY A 1 284 ? 12.688 17.767 -10.467 1.00 64.31 284 GLY A CA 1
ATOM 2187 C C . GLY A 1 284 ? 13.998 17.288 -11.110 1.00 64.31 284 GLY A C 1
ATOM 2188 O O . GLY A 1 284 ? 14.820 18.099 -11.552 1.00 64.31 284 GLY A O 1
ATOM 2189 N N . CYS A 1 285 ? 14.183 15.969 -11.231 1.00 64.44 285 CYS A N 1
ATOM 2190 C CA . CYS A 1 285 ? 15.369 15.376 -11.857 1.00 64.44 285 CYS A CA 1
ATOM 2191 C C . CYS A 1 285 ? 15.442 15.640 -13.370 1.00 64.44 285 CYS A C 1
ATOM 2193 O O . CYS A 1 285 ? 16.525 15.919 -13.898 1.00 64.44 285 CYS A O 1
ATOM 2195 N N . TYR A 1 286 ? 14.310 15.564 -14.075 1.00 66.62 286 TYR A N 1
ATOM 2196 C CA . TYR A 1 286 ? 14.255 15.714 -15.533 1.00 66.62 286 TYR A CA 1
ATOM 2197 C C . TYR A 1 286 ? 13.869 17.126 -15.993 1.00 66.62 286 TYR A C 1
ATOM 2199 O O . TYR A 1 286 ? 14.144 17.476 -17.146 1.00 66.62 286 TYR A O 1
ATOM 2207 N N . LYS A 1 287 ? 13.333 17.969 -15.101 1.00 70.75 287 LYS A N 1
ATOM 2208 C CA . LYS A 1 287 ? 12.693 19.267 -15.384 1.00 70.75 287 LYS A CA 1
ATOM 2209 C C . LYS A 1 287 ? 11.652 19.147 -16.499 1.00 70.75 287 LYS A C 1
ATOM 2211 O O . LYS A 1 287 ? 11.770 19.843 -17.508 1.00 70.75 287 LYS A O 1
ATOM 2216 N N . MET A 1 288 ? 10.766 18.164 -16.372 1.00 74.38 288 MET A N 1
ATOM 2217 C CA . MET A 1 288 ? 9.728 17.803 -17.341 1.00 74.38 288 MET A CA 1
ATOM 2218 C C . MET A 1 288 ? 8.510 17.290 -16.580 1.00 74.38 288 MET A C 1
ATOM 2220 O O . MET A 1 288 ? 8.684 16.600 -15.580 1.00 74.38 288 MET A O 1
ATOM 2224 N N . GLU A 1 289 ? 7.316 17.603 -17.072 1.00 69.50 289 GLU A N 1
ATOM 2225 C CA . GLU A 1 289 ? 6.056 17.207 -16.432 1.00 69.50 289 GLU A CA 1
ATOM 2226 C C . GLU A 1 289 ? 5.638 15.792 -16.848 1.00 69.50 289 GLU A C 1
ATOM 2228 O O . GLU A 1 289 ? 5.289 14.991 -15.989 1.00 69.50 289 GLU A O 1
ATOM 2233 N N . THR A 1 290 ? 5.760 15.442 -18.137 1.00 79.75 290 THR A N 1
ATOM 2234 C CA . THR A 1 290 ? 5.347 14.125 -18.659 1.00 79.75 290 THR A CA 1
ATOM 2235 C C . THR A 1 290 ? 6.505 13.158 -18.907 1.00 79.75 290 THR A C 1
ATOM 2237 O O . THR A 1 290 ? 7.642 13.561 -19.200 1.00 79.75 290 THR A O 1
ATOM 2240 N N . ALA A 1 291 ? 6.198 11.860 -18.860 1.00 80.50 291 ALA A N 1
ATOM 2241 C CA . ALA A 1 291 ? 7.146 10.776 -19.102 1.00 80.50 291 ALA A CA 1
ATOM 2242 C C . ALA A 1 291 ? 7.773 10.846 -20.508 1.00 80.50 291 ALA A C 1
ATOM 2244 O O . ALA A 1 291 ? 9.001 10.776 -20.655 1.00 80.50 291 ALA A O 1
ATOM 2245 N N . GLN A 1 292 ? 6.966 11.097 -21.546 1.00 80.69 292 GLN A N 1
ATOM 2246 C CA . GLN A 1 292 ? 7.450 11.294 -22.917 1.00 80.69 292 GLN A CA 1
ATOM 2247 C C . GLN A 1 292 ? 8.421 12.472 -23.026 1.00 80.69 292 GLN A C 1
ATOM 2249 O O . GLN A 1 292 ? 9.461 12.364 -23.682 1.00 80.69 292 GLN A O 1
ATOM 2254 N N . SER A 1 293 ? 8.120 13.596 -22.372 1.00 78.62 293 SER A N 1
ATOM 2255 C CA . SER A 1 293 ? 8.968 14.791 -22.423 1.00 78.62 293 SER A CA 1
ATOM 2256 C C . SER A 1 293 ? 10.348 14.529 -21.816 1.00 78.62 293 SER A C 1
ATOM 2258 O O . SER A 1 293 ? 11.365 14.986 -22.352 1.00 78.62 293 SER A O 1
ATOM 2260 N N . ALA A 1 294 ? 10.415 13.726 -20.749 1.00 82.44 294 ALA A N 1
ATOM 2261 C CA . ALA A 1 294 ? 11.678 13.291 -20.162 1.00 82.44 294 ALA A CA 1
ATOM 2262 C C . ALA A 1 294 ? 12.501 12.414 -21.122 1.00 82.44 294 ALA A C 1
ATOM 2264 O O . ALA A 1 294 ? 13.705 12.653 -21.281 1.00 82.44 294 ALA A O 1
ATOM 2265 N N . VAL A 1 295 ? 11.871 11.455 -21.813 1.00 82.62 295 VAL A N 1
ATOM 2266 C CA . VAL A 1 295 ? 12.537 10.621 -22.833 1.00 82.62 295 VAL A CA 1
ATOM 2267 C C . VAL A 1 295 ? 13.050 11.481 -23.988 1.00 82.62 295 VAL A C 1
ATOM 2269 O O . VAL A 1 295 ? 14.237 11.429 -24.322 1.00 82.62 295 VAL A O 1
ATOM 2272 N N . LEU A 1 296 ? 12.194 12.329 -24.563 1.00 80.88 296 LEU A N 1
ATOM 2273 C CA . LEU A 1 296 ? 12.541 13.168 -25.712 1.00 80.88 296 LEU A CA 1
ATOM 2274 C C . LEU A 1 296 ? 13.667 14.153 -25.394 1.00 80.88 296 LEU A C 1
ATOM 2276 O O . LEU A 1 296 ? 14.550 14.357 -26.222 1.00 80.88 296 LEU A O 1
ATOM 2280 N N . LYS A 1 297 ? 13.695 14.740 -24.194 1.00 79.31 297 LYS A N 1
ATOM 2281 C CA . LYS A 1 297 ? 14.800 15.609 -23.758 1.00 79.31 297 LYS A CA 1
ATOM 2282 C C . LYS A 1 297 ? 16.136 14.867 -23.750 1.00 79.31 297 LYS A C 1
ATOM 2284 O O . LYS A 1 297 ? 17.157 15.408 -24.175 1.00 79.31 297 LYS A O 1
ATOM 2289 N N . ARG A 1 298 ? 16.136 13.628 -23.253 1.00 75.19 298 ARG A N 1
ATOM 2290 C CA . ARG A 1 298 ? 17.338 12.787 -23.194 1.00 75.19 298 ARG A CA 1
ATOM 2291 C C . ARG A 1 298 ? 17.817 12.404 -24.591 1.00 75.19 298 ARG A C 1
ATOM 2293 O O . ARG A 1 298 ? 19.024 12.451 -24.818 1.00 75.19 298 ARG A O 1
ATOM 2300 N N . MET A 1 299 ? 16.882 12.146 -25.506 1.00 73.75 299 MET A N 1
ATOM 2301 C CA . MET A 1 299 ? 17.168 11.873 -26.915 1.00 73.75 299 MET A CA 1
ATOM 2302 C C . MET A 1 299 ? 17.645 13.113 -27.682 1.00 73.75 299 MET A C 1
ATOM 2304 O O . MET A 1 299 ? 18.569 12.992 -28.471 1.00 73.75 299 MET A O 1
ATOM 2308 N N . LYS A 1 300 ? 17.092 14.310 -27.443 1.00 63.28 300 LYS A N 1
ATOM 2309 C CA . LYS A 1 300 ? 17.514 15.565 -28.109 1.00 63.28 300 LYS A CA 1
ATOM 2310 C C . LYS A 1 300 ? 18.924 16.020 -27.720 1.00 63.28 300 LYS A C 1
ATOM 2312 O O . LYS A 1 300 ? 19.586 16.697 -28.496 1.00 63.28 300 LYS A O 1
ATOM 2317 N N . ASN A 1 301 ? 19.396 15.632 -26.534 1.00 55.50 301 ASN A N 1
ATOM 2318 C CA . ASN A 1 301 ? 20.786 15.838 -26.110 1.00 55.50 301 ASN A CA 1
ATOM 2319 C C . ASN A 1 301 ? 21.771 14.840 -26.757 1.00 55.50 301 ASN A C 1
ATOM 2321 O O . ASN A 1 301 ? 22.966 14.872 -26.464 1.00 55.50 301 ASN A O 1
ATOM 2325 N N . THR A 1 302 ? 21.277 13.957 -27.625 1.00 50.56 302 THR A N 1
ATOM 2326 C CA . THR A 1 302 ? 22.053 13.134 -28.555 1.00 50.56 302 THR A CA 1
ATOM 2327 C C . THR A 1 302 ? 21.680 13.551 -29.983 1.00 50.56 302 THR A C 1
ATOM 2329 O O . THR A 1 302 ? 20.525 13.864 -30.236 1.00 50.56 302 THR A O 1
ATOM 2332 N N . ASP A 1 303 ? 22.653 13.634 -30.893 1.00 41.69 303 ASP A N 1
ATOM 2333 C CA . ASP A 1 303 ? 22.494 14.196 -32.248 1.00 41.69 303 ASP A CA 1
ATOM 2334 C C . ASP A 1 303 ? 21.167 13.774 -32.943 1.00 41.69 303 ASP A C 1
ATOM 2336 O O . ASP A 1 303 ? 20.969 12.580 -33.203 1.00 41.69 303 ASP A O 1
ATOM 2340 N N . PRO A 1 304 ? 20.244 14.719 -33.227 1.00 39.31 304 PRO A N 1
ATOM 2341 C CA . PRO A 1 304 ? 18.907 14.424 -33.745 1.00 39.31 304 PRO A CA 1
ATOM 2342 C C . PRO A 1 304 ? 18.865 13.918 -35.194 1.00 39.31 304 PRO A C 1
ATOM 2344 O O . PRO A 1 304 ? 17.806 13.491 -35.648 1.00 39.31 304 PRO A O 1
ATOM 2347 N N . THR A 1 305 ? 19.975 13.932 -35.935 1.00 37.97 305 THR A N 1
ATOM 2348 C CA . THR A 1 305 ? 19.996 13.507 -37.351 1.00 37.97 305 THR A CA 1
ATOM 2349 C C . THR A 1 305 ? 19.927 11.987 -37.551 1.00 37.97 305 THR A C 1
ATOM 2351 O O . THR A 1 305 ? 19.880 11.515 -38.685 1.00 37.97 305 THR A O 1
ATOM 2354 N N . LYS A 1 306 ? 19.879 11.202 -36.463 1.00 40.38 306 LYS A N 1
ATOM 2355 C CA . LYS A 1 306 ? 20.073 9.746 -36.507 1.00 40.38 306 LYS A CA 1
ATOM 2356 C C . LYS A 1 306 ? 18.834 8.860 -36.319 1.00 40.38 306 LYS A C 1
ATOM 2358 O O . LYS A 1 306 ? 18.989 7.643 -36.265 1.00 40.38 306 LYS A O 1
ATOM 2363 N N . TYR A 1 307 ? 17.629 9.420 -36.213 1.00 42.88 307 TYR A N 1
ATOM 2364 C CA . TYR A 1 307 ? 16.410 8.634 -35.961 1.00 42.88 307 TYR A CA 1
ATOM 2365 C C . TYR A 1 307 ? 15.402 8.717 -37.113 1.00 42.88 307 TYR A C 1
ATOM 2367 O O . TYR A 1 307 ? 14.250 9.101 -36.940 1.00 42.88 307 TYR A O 1
ATOM 2375 N N . GLY A 1 308 ? 15.856 8.286 -38.291 1.00 31.05 308 GLY A N 1
ATOM 2376 C CA . GLY A 1 308 ? 15.051 7.430 -39.156 1.00 31.05 308 GLY A CA 1
ATOM 2377 C C . GLY A 1 308 ? 15.299 5.974 -38.752 1.00 31.05 308 GLY A C 1
ATOM 2378 O O . GLY A 1 308 ? 16.409 5.614 -38.371 1.00 31.05 308 GLY A O 1
ATOM 2379 N N . TYR A 1 309 ? 14.252 5.158 -38.775 1.00 42.56 309 TYR A N 1
ATOM 2380 C CA . TYR A 1 309 ? 14.283 3.715 -38.550 1.00 42.56 309 TYR A CA 1
ATOM 2381 C C . TYR A 1 309 ? 15.520 3.044 -39.170 1.00 42.56 309 TYR A C 1
ATOM 2383 O O . TYR A 1 309 ? 15.641 3.020 -40.388 1.00 42.56 309 TYR A O 1
ATOM 2391 N N . THR A 1 310 ? 16.422 2.502 -38.346 1.00 29.95 310 THR A N 1
ATOM 2392 C CA . THR A 1 310 ? 17.098 1.193 -38.497 1.00 29.95 310 THR A CA 1
ATOM 2393 C C . THR A 1 310 ? 18.226 1.047 -37.472 1.00 29.95 310 THR A C 1
ATOM 2395 O O . THR A 1 310 ? 18.975 1.979 -37.176 1.00 29.95 310 THR A O 1
ATOM 2398 N N . GLN A 1 311 ? 18.323 -0.153 -36.895 1.00 39.22 311 GLN A N 1
ATOM 2399 C CA . GLN A 1 311 ? 19.513 -0.608 -36.189 1.00 39.22 311 GLN A CA 1
ATOM 2400 C C . GLN A 1 311 ? 20.679 -0.632 -37.178 1.00 39.22 311 GLN A C 1
ATOM 2402 O O . GLN A 1 311 ? 20.604 -1.321 -38.190 1.00 39.22 311 GLN A O 1
ATOM 2407 N N . ASN A 1 312 ? 21.732 0.123 -36.876 1.00 33.59 312 ASN A N 1
ATOM 2408 C CA . ASN A 1 312 ? 23.123 -0.330 -36.785 1.00 33.59 312 ASN A CA 1
ATOM 2409 C C . ASN A 1 312 ? 24.081 0.860 -36.957 1.00 33.59 312 ASN A C 1
ATOM 2411 O O . ASN A 1 312 ? 23.849 1.778 -37.734 1.00 33.59 312 ASN A O 1
ATOM 2415 N N . GLU A 1 313 ? 25.119 0.853 -36.120 1.00 39.94 313 GLU A N 1
ATOM 2416 C CA . GLU A 1 313 ? 26.344 1.664 -36.178 1.00 39.94 313 GLU A CA 1
ATOM 2417 C C . GLU A 1 313 ? 26.222 3.204 -36.106 1.00 39.94 313 GLU A C 1
ATOM 2419 O O . GLU A 1 313 ? 25.768 3.880 -37.018 1.00 39.94 313 GLU A O 1
ATOM 2424 N N . VAL A 1 314 ? 26.668 3.798 -34.989 1.00 33.31 314 VAL A N 1
ATOM 2425 C CA . VAL A 1 314 ? 27.292 5.146 -34.893 1.00 33.31 314 VAL A CA 1
ATOM 2426 C C . VAL A 1 314 ? 28.348 5.025 -33.781 1.00 33.31 314 VAL A C 1
ATOM 2428 O O . VAL A 1 314 ? 28.039 4.471 -32.736 1.00 33.31 314 VAL A O 1
ATOM 2431 N N . LYS A 1 315 ? 29.613 5.452 -33.911 1.00 35.81 315 LYS A N 1
ATOM 2432 C CA . LYS A 1 315 ? 30.052 6.715 -34.513 1.00 35.81 315 LYS A CA 1
ATOM 2433 C C . LYS A 1 315 ? 30.156 7.883 -33.514 1.00 35.81 315 LYS A C 1
ATOM 2435 O O . LYS A 1 315 ? 29.968 9.008 -33.951 1.00 35.81 315 LYS A O 1
ATOM 2440 N N . VAL A 1 316 ? 30.319 7.685 -32.196 1.00 38.84 316 VAL A N 1
ATOM 2441 C CA . VAL A 1 316 ? 30.120 8.787 -31.219 1.00 38.84 316 VAL A CA 1
ATOM 2442 C C . VAL A 1 316 ? 31.332 9.729 -31.107 1.00 38.84 316 VAL A C 1
ATOM 2444 O O . VAL A 1 316 ? 32.408 9.331 -30.665 1.00 38.84 316 VAL A O 1
ATOM 2447 N N . ARG A 1 317 ? 31.122 11.021 -31.401 1.00 36.09 317 ARG A N 1
ATOM 2448 C CA . ARG A 1 317 ? 31.905 12.141 -30.844 1.00 36.09 317 ARG A CA 1
ATOM 2449 C C . ARG A 1 317 ? 31.231 12.615 -29.548 1.00 36.09 317 ARG A C 1
ATOM 2451 O O . ARG A 1 317 ? 30.252 13.348 -29.587 1.00 36.09 317 ARG A O 1
ATOM 2458 N N . GLY A 1 318 ? 31.751 12.188 -28.397 1.00 42.47 318 GLY A N 1
ATOM 2459 C CA . GLY A 1 318 ? 31.290 12.598 -27.065 1.00 42.47 318 GLY A CA 1
ATOM 2460 C C . GLY A 1 318 ? 32.053 11.857 -25.960 1.00 42.47 318 GLY A C 1
ATOM 2461 O O . GLY A 1 318 ? 32.382 10.689 -26.127 1.00 42.47 318 GLY A O 1
ATOM 2462 N N . LYS A 1 319 ? 32.374 12.529 -24.842 1.00 53.72 319 LYS A N 1
ATOM 2463 C CA . LYS A 1 319 ? 33.166 11.993 -23.707 1.00 53.72 319 LYS A CA 1
ATOM 2464 C C . LYS A 1 319 ? 32.379 10.968 -22.856 1.00 53.72 319 LYS A C 1
ATOM 2466 O O . LYS A 1 319 ? 32.163 11.193 -21.666 1.00 53.72 319 LYS A O 1
ATOM 2471 N N . GLY A 1 320 ? 31.912 9.873 -23.451 1.00 62.06 320 GLY A N 1
ATOM 2472 C CA . GLY A 1 320 ? 31.159 8.812 -22.773 1.00 62.06 320 GLY A CA 1
ATOM 2473 C C . GLY A 1 320 ? 31.436 7.436 -23.373 1.00 62.06 320 GLY A C 1
ATOM 2474 O O . GLY A 1 320 ? 31.865 7.334 -24.519 1.00 62.06 320 GLY A O 1
ATOM 2475 N N . LEU A 1 321 ? 31.203 6.380 -22.593 1.00 69.88 321 LEU A N 1
ATOM 2476 C CA . LEU A 1 321 ? 31.313 5.000 -23.063 1.00 69.88 321 LEU A CA 1
ATOM 2477 C C . LEU A 1 321 ? 30.088 4.664 -23.920 1.00 69.88 321 LEU A C 1
ATOM 2479 O O . LEU A 1 321 ? 28.956 4.970 -23.539 1.00 69.88 321 LEU A O 1
ATOM 2483 N N . SER A 1 322 ? 30.319 4.037 -25.071 1.00 82.06 322 SER A N 1
ATOM 2484 C CA . SER A 1 322 ? 29.266 3.395 -25.865 1.00 82.06 322 SER A CA 1
ATOM 2485 C C . SER A 1 322 ? 28.611 2.302 -25.023 1.00 82.06 322 SER A C 1
ATOM 2487 O O . SER A 1 322 ? 29.312 1.490 -24.417 1.00 82.06 322 SER A O 1
ATOM 2489 N N . VAL A 1 323 ? 27.275 2.293 -24.955 1.00 78.44 323 VAL A N 1
ATOM 2490 C CA . VAL A 1 323 ? 26.552 1.310 -24.129 1.00 78.44 323 VAL A CA 1
ATOM 2491 C C . VAL A 1 323 ? 26.819 -0.110 -24.623 1.00 78.44 323 VAL A C 1
ATOM 2493 O O . VAL A 1 323 ? 27.156 -0.979 -23.826 1.00 78.44 323 VAL A O 1
ATOM 2496 N N . ASN A 1 324 ? 26.752 -0.324 -25.938 1.00 80.06 324 ASN A N 1
ATOM 2497 C CA . ASN A 1 324 ? 26.965 -1.640 -26.539 1.00 80.06 324 ASN A CA 1
ATOM 2498 C C . ASN A 1 324 ? 28.390 -2.150 -26.298 1.00 80.06 324 ASN A C 1
ATOM 2500 O O . ASN A 1 324 ? 28.580 -3.323 -25.984 1.00 80.06 324 ASN A O 1
ATOM 2504 N N . ASP A 1 325 ? 29.392 -1.270 -26.402 1.00 81.38 325 ASP A N 1
ATOM 2505 C CA . ASP A 1 325 ? 30.780 -1.649 -26.127 1.00 81.38 325 ASP A CA 1
ATOM 2506 C C . ASP A 1 325 ? 30.990 -1.969 -24.650 1.00 81.38 325 ASP A C 1
ATOM 2508 O O . ASP A 1 325 ? 31.661 -2.946 -24.327 1.00 81.38 325 ASP A O 1
ATOM 2512 N N . PHE A 1 326 ? 30.387 -1.187 -23.750 1.00 84.81 326 PHE A N 1
ATOM 2513 C CA . PHE A 1 326 ? 30.431 -1.470 -22.320 1.00 84.81 326 PHE A CA 1
ATOM 2514 C C . PHE A 1 326 ? 29.830 -2.844 -21.996 1.00 84.81 326 PHE A C 1
ATOM 2516 O O . PHE A 1 326 ? 30.491 -3.646 -21.333 1.00 84.81 326 PHE A O 1
ATOM 2523 N N . VAL A 1 327 ? 28.618 -3.137 -22.484 1.00 82.31 327 VAL A N 1
ATOM 2524 C CA . VAL A 1 327 ? 27.938 -4.420 -22.238 1.00 82.31 327 VAL A CA 1
ATOM 2525 C C . VAL A 1 327 ? 28.784 -5.578 -22.757 1.00 82.31 327 VAL A C 1
ATOM 2527 O O . VAL A 1 327 ? 29.068 -6.514 -22.009 1.00 82.31 327 VAL A O 1
ATOM 2530 N N . ARG A 1 328 ? 29.242 -5.493 -24.012 1.00 86.88 328 ARG A N 1
ATOM 2531 C CA . ARG A 1 328 ? 30.059 -6.531 -24.651 1.00 86.88 328 ARG A CA 1
ATOM 2532 C C . ARG A 1 328 ? 31.349 -6.798 -23.874 1.00 86.88 328 ARG A C 1
ATOM 2534 O O . ARG A 1 328 ? 31.586 -7.929 -23.459 1.00 86.88 328 ARG A O 1
ATOM 2541 N N . ASN A 1 329 ? 32.141 -5.758 -23.610 1.00 84.31 329 ASN A N 1
ATOM 2542 C CA . ASN A 1 329 ? 33.429 -5.897 -22.926 1.00 84.31 329 ASN A CA 1
ATOM 2543 C C . ASN A 1 329 ? 33.267 -6.428 -21.490 1.00 84.31 329 ASN A C 1
ATOM 2545 O O . ASN A 1 329 ? 34.089 -7.211 -21.010 1.00 84.31 329 ASN A O 1
ATOM 2549 N N . THR A 1 330 ? 32.202 -6.020 -20.795 1.00 84.50 330 THR A N 1
ATOM 2550 C CA . THR A 1 330 ? 31.941 -6.451 -19.415 1.00 84.50 330 THR A CA 1
ATOM 2551 C C . THR A 1 330 ? 31.489 -7.911 -19.363 1.00 84.50 330 THR A C 1
ATOM 2553 O O . THR A 1 330 ? 31.989 -8.668 -18.530 1.00 84.50 330 THR A O 1
ATOM 2556 N N . ARG A 1 331 ? 30.632 -8.350 -20.296 1.00 86.50 331 ARG A N 1
ATOM 2557 C CA . ARG A 1 331 ? 30.257 -9.768 -20.438 1.00 86.50 331 ARG A CA 1
ATOM 2558 C C . ARG A 1 331 ? 31.468 -10.653 -20.712 1.00 86.50 331 ARG A C 1
ATOM 2560 O O . ARG A 1 331 ? 31.657 -11.654 -20.026 1.00 86.50 331 ARG A O 1
ATOM 2567 N N . GLU A 1 332 ? 32.327 -10.254 -21.651 1.00 87.38 332 GLU A N 1
ATOM 2568 C CA . GLU A 1 332 ? 33.574 -10.972 -21.950 1.00 87.38 332 GLU A CA 1
ATOM 2569 C C . GLU A 1 332 ? 34.476 -11.089 -20.707 1.00 87.38 332 GLU A C 1
ATOM 2571 O O . GLU A 1 332 ? 35.066 -12.141 -20.452 1.00 87.38 332 GLU A O 1
ATOM 2576 N N . SER A 1 333 ? 34.567 -10.026 -19.898 1.00 85.56 333 SER A N 1
ATOM 2577 C CA . SER A 1 333 ? 35.308 -10.033 -18.629 1.00 85.56 333 SER A CA 1
ATOM 2578 C C . SER A 1 333 ? 34.715 -11.023 -17.620 1.00 85.56 333 SER A C 1
ATOM 2580 O O . SER A 1 333 ? 35.449 -11.803 -17.008 1.00 85.56 333 SER A O 1
ATOM 2582 N N . PHE A 1 334 ? 33.388 -11.057 -17.477 1.00 85.50 334 PHE A N 1
ATOM 2583 C CA . PHE A 1 334 ? 32.710 -12.012 -16.600 1.00 85.50 334 PHE A CA 1
ATOM 2584 C C . PHE A 1 334 ? 32.896 -13.466 -17.034 1.00 85.50 334 PHE A C 1
ATOM 2586 O O . PHE A 1 334 ? 33.149 -14.314 -16.179 1.00 85.50 334 PHE A O 1
ATOM 2593 N N . GLN A 1 335 ? 32.827 -13.752 -18.334 1.00 83.69 335 GLN A N 1
ATOM 2594 C CA . GLN A 1 335 ? 33.075 -15.093 -18.868 1.00 83.69 335 GLN A CA 1
ATOM 2595 C C . GLN A 1 335 ? 34.519 -15.543 -18.609 1.00 83.69 335 GLN A C 1
ATOM 2597 O O . GLN A 1 335 ? 34.747 -16.654 -18.136 1.00 83.69 335 GLN A O 1
ATOM 2602 N N . LYS A 1 336 ? 35.505 -14.660 -18.826 1.00 83.75 336 LYS A N 1
ATOM 2603 C CA . LYS A 1 336 ? 36.919 -14.953 -18.532 1.00 83.75 336 LYS A CA 1
ATOM 2604 C C . LYS A 1 336 ? 37.161 -15.258 -17.054 1.00 83.75 336 LYS A C 1
ATOM 2606 O O . LYS A 1 336 ? 37.871 -16.211 -16.759 1.00 83.75 336 LYS A O 1
ATOM 2611 N N . LYS A 1 337 ? 36.560 -14.489 -16.137 1.00 80.69 337 LYS A N 1
ATOM 2612 C CA . LYS A 1 337 ? 36.658 -14.737 -14.686 1.00 80.69 337 LYS A CA 1
ATOM 2613 C C . LYS A 1 337 ? 36.007 -16.064 -14.280 1.00 80.69 337 LYS A C 1
ATOM 2615 O O . LYS A 1 337 ? 36.524 -16.735 -13.399 1.00 80.69 337 LYS A O 1
ATOM 2620 N N . SER A 1 338 ? 34.905 -16.446 -14.929 1.00 73.62 338 SER A N 1
ATOM 2621 C CA . SER A 1 338 ? 34.223 -17.720 -14.666 1.00 73.62 338 SER A CA 1
ATOM 2622 C C . SER A 1 338 ? 35.017 -18.939 -15.136 1.00 73.62 338 SER A C 1
ATOM 2624 O O . SER A 1 338 ? 34.893 -19.987 -14.526 1.00 73.62 338 SER A O 1
ATOM 2626 N N . ASN A 1 339 ? 35.821 -18.811 -16.197 1.00 72.06 339 ASN A N 1
ATOM 2627 C CA . ASN A 1 339 ? 36.640 -19.905 -16.739 1.00 72.06 339 ASN A CA 1
ATOM 2628 C C . ASN A 1 339 ? 37.989 -20.086 -16.011 1.00 72.06 339 ASN A C 1
ATOM 2630 O O . ASN A 1 339 ? 38.782 -20.941 -16.398 1.00 72.06 339 ASN A O 1
ATOM 2634 N N . GLN A 1 340 ? 38.290 -19.237 -15.023 1.00 63.31 340 GLN A N 1
ATOM 2635 C CA . GLN A 1 340 ? 39.515 -19.282 -14.209 1.00 63.31 340 GLN A CA 1
ATOM 2636 C C . GLN A 1 340 ? 39.273 -19.808 -12.782 1.00 63.31 340 GLN A C 1
ATOM 2638 O O . GLN A 1 340 ? 40.224 -19.899 -12.006 1.00 63.31 340 GLN A O 1
ATOM 2643 N N . LEU A 1 341 ? 38.019 -20.125 -12.449 1.00 51.62 341 LEU A N 1
ATOM 2644 C CA . LEU A 1 341 ? 37.570 -20.795 -11.226 1.00 51.62 341 LEU A CA 1
ATOM 2645 C C . LEU A 1 341 ? 37.182 -22.231 -11.574 1.00 51.62 341 LEU A C 1
ATOM 2647 O O . LEU A 1 341 ? 37.408 -23.105 -10.710 1.00 51.62 341 LEU A O 1
#